Protein AF-A0A379Y8P7-F1 (afdb_monomer_lite)

Sequence (251 aa):
MIFTTAAVVIVSEPDRELAITLDALDITAPYTPGALRGGSHVHVFSPDGSRLSFTYNDHVMHERDPARDLRNVGVAVPLHGVNPPKQHPREYDGSHYCVLVSETVPQPRPGSDQINRAYEEGWIGREGYRKADGSRQRWALAFIGDTLSAAGEKLSEVFIVDLPENDVDYARAGALPLQGTESELPAPPLGVRQRRVTFTGDRRFPGVAGAPRHWLRSSPDGSQIAFLMKDDGGGGAAGGRCRLMVASRAR

Secondary structure (DSSP, 8-state):
-----PPPEEE-SS-TT-EEE-SEE--SSSPPTTEESEEEEEEEE-TTSS-EEEEEEEHHHHHH-GGG---EEEEEESS--B-----STT-B-BSSEEEE-----SSPPTTSS--SEEEEEEE-TTT-EE-TTS-EE-EEEEEEEEEE-TTS-EEEEEEEEEE-SSGGGGG---SS-TT--SSSPPPPPTT--EEE----TTSSS-SB--SS----EE-TTSSEEEEEEE-TT---TTTPPEEEEEEE---

Structure (mmCIF, N/CA/C/O backbone):
data_AF-A0A379Y8P7-F1
#
_entry.id   AF-A0A379Y8P7-F1
#
loop_
_atom_site.group_PDB
_atom_site.id
_atom_site.type_symbol
_atom_site.label_atom_id
_atom_site.label_alt_id
_atom_site.label_comp_id
_atom_site.label_asym_id
_atom_site.label_entity_id
_atom_site.label_seq_id
_atom_site.pdbx_PDB_ins_code
_atom_site.Cartn_x
_atom_site.Cartn_y
_atom_site.Cartn_z
_atom_site.occupancy
_atom_site.B_iso_or_equiv
_atom_site.auth_seq_id
_atom_site.auth_comp_id
_atom_site.auth_asym_id
_atom_site.auth_atom_id
_atom_site.pdbx_PDB_model_num
ATOM 1 N N . MET A 1 1 ? 8.415 19.549 2.594 1.00 36.19 1 MET A N 1
ATOM 2 C CA . MET A 1 1 ? 9.263 18.339 2.538 1.00 36.19 1 MET A CA 1
ATOM 3 C C . MET A 1 1 ? 10.011 18.400 1.228 1.00 36.19 1 MET A C 1
ATOM 5 O O . MET A 1 1 ? 9.410 18.773 0.234 1.00 36.19 1 MET A O 1
ATOM 9 N N . ILE A 1 2 ? 11.313 18.148 1.249 1.00 29.61 2 ILE A N 1
ATOM 10 C CA . ILE A 1 2 ? 12.146 18.145 0.047 1.00 29.61 2 ILE A CA 1
ATOM 11 C C . ILE A 1 2 ? 11.727 16.918 -0.775 1.00 29.61 2 ILE A C 1
ATOM 13 O O . ILE A 1 2 ? 11.925 15.792 -0.327 1.00 29.61 2 ILE A O 1
ATOM 17 N N . PHE A 1 3 ? 11.098 17.134 -1.932 1.00 39.16 3 PHE A N 1
ATOM 18 C CA . PHE A 1 3 ? 10.764 16.090 -2.906 1.00 39.16 3 PHE A CA 1
ATOM 19 C C . PHE A 1 3 ? 12.032 15.665 -3.661 1.00 39.16 3 PHE A C 1
ATOM 21 O O . PHE A 1 3 ? 12.151 15.841 -4.869 1.00 39.16 3 PHE A O 1
ATOM 28 N N . THR A 1 4 ? 13.036 15.148 -2.955 1.00 41.53 4 THR A N 1
ATOM 29 C CA . THR A 1 4 ? 14.141 14.451 -3.616 1.00 41.53 4 THR A CA 1
ATOM 30 C C . THR A 1 4 ? 13.655 13.062 -3.978 1.00 41.53 4 THR A C 1
ATOM 32 O O . THR A 1 4 ? 13.301 12.271 -3.105 1.00 41.53 4 THR A O 1
ATOM 35 N N . THR A 1 5 ? 13.628 12.771 -5.274 1.00 53.69 5 THR A N 1
ATOM 36 C CA . THR A 1 5 ? 13.490 11.409 -5.790 1.00 53.69 5 THR A CA 1
ATOM 37 C C . THR A 1 5 ? 14.771 10.672 -5.427 1.00 53.69 5 THR A C 1
ATOM 39 O O . THR A 1 5 ? 15.758 10.748 -6.148 1.00 53.69 5 THR A O 1
ATOM 42 N N . ALA A 1 6 ? 14.805 10.084 -4.237 1.00 62.22 6 ALA A N 1
ATOM 43 C CA . ALA A 1 6 ? 15.907 9.239 -3.815 1.00 62.22 6 ALA A CA 1
ATOM 44 C C . ALA A 1 6 ? 15.595 7.819 -4.284 1.00 62.22 6 ALA A C 1
ATOM 46 O O . ALA A 1 6 ? 14.535 7.293 -3.952 1.00 62.22 6 ALA A O 1
ATOM 47 N N . ALA A 1 7 ? 16.498 7.240 -5.072 1.00 77.00 7 ALA A N 1
ATOM 48 C CA . ALA A 1 7 ? 16.469 5.816 -5.362 1.00 77.00 7 ALA A CA 1
ATOM 49 C C . ALA A 1 7 ? 16.707 5.038 -4.067 1.00 77.00 7 ALA A C 1
ATOM 51 O O . ALA A 1 7 ? 17.543 5.428 -3.243 1.00 77.00 7 ALA A O 1
ATOM 52 N N . VAL A 1 8 ? 15.974 3.946 -3.882 1.00 83.38 8 VAL A N 1
ATOM 53 C CA . VAL A 1 8 ? 16.182 3.059 -2.740 1.00 83.38 8 VAL A CA 1
ATOM 54 C C . VAL A 1 8 ? 17.204 2.018 -3.135 1.00 83.38 8 VAL A C 1
ATOM 56 O O . VAL A 1 8 ? 17.142 1.478 -4.233 1.00 83.38 8 VAL A O 1
ATOM 59 N N . VAL A 1 9 ? 18.142 1.717 -2.243 1.00 87.12 9 VAL A N 1
ATOM 60 C CA . VAL A 1 9 ? 19.147 0.677 -2.469 1.00 87.12 9 VAL A CA 1
ATOM 61 C C . VAL A 1 9 ? 19.065 -0.384 -1.380 1.00 87.12 9 VAL A C 1
ATOM 63 O O . VAL A 1 9 ? 18.887 -0.060 -0.205 1.00 87.12 9 VAL A O 1
ATOM 66 N N . ILE A 1 10 ? 19.202 -1.651 -1.766 1.00 86.44 10 ILE A N 1
ATOM 67 C CA . ILE A 1 10 ? 19.461 -2.754 -0.840 1.00 86.44 10 ILE A CA 1
ATOM 68 C C . ILE A 1 10 ? 20.961 -3.033 -0.840 1.00 86.44 10 ILE A C 1
ATOM 70 O O . ILE A 1 10 ? 21.610 -3.026 -1.885 1.00 86.44 10 ILE A O 1
ATOM 74 N N . VAL A 1 11 ? 21.486 -3.318 0.348 1.00 86.12 11 VAL A N 1
ATOM 75 C CA . VAL A 1 11 ? 22.832 -3.847 0.555 1.00 86.12 11 VAL A CA 1
ATOM 76 C C . VAL A 1 11 ? 22.696 -5.165 1.312 1.00 86.12 11 VAL A C 1
ATOM 78 O O . VAL A 1 11 ? 21.969 -5.234 2.305 1.00 86.12 11 VAL A O 1
ATOM 81 N N . SER A 1 12 ? 23.380 -6.205 0.845 1.00 82.56 12 SER A N 1
ATOM 82 C CA . SER A 1 12 ? 23.396 -7.524 1.484 1.00 82.56 12 SER A CA 1
ATOM 83 C C . SER A 1 12 ? 24.721 -7.753 2.205 1.00 82.56 12 SER A C 1
ATOM 85 O O . SER A 1 12 ? 25.764 -7.276 1.769 1.00 82.56 12 SER A O 1
ATOM 87 N N . GLU A 1 13 ? 24.699 -8.493 3.313 1.00 80.31 13 GLU A N 1
ATOM 88 C CA . GLU A 1 13 ? 25.931 -8.982 3.939 1.00 80.31 13 GLU A CA 1
ATOM 89 C C . GLU A 1 13 ? 26.297 -10.368 3.387 1.00 80.31 13 GLU A C 1
ATOM 91 O O . GLU A 1 13 ? 25.397 -11.191 3.203 1.00 80.31 13 GLU A O 1
ATOM 96 N N . PRO A 1 14 ? 27.593 -10.654 3.151 1.00 82.12 14 PRO A N 1
ATOM 97 C CA . PRO A 1 14 ? 28.764 -9.821 3.461 1.00 82.12 14 PRO A CA 1
ATOM 98 C C . PRO A 1 14 ? 29.108 -8.761 2.395 1.00 82.12 14 PRO A C 1
ATOM 100 O O . PRO A 1 14 ? 29.983 -7.933 2.646 1.00 82.12 14 PRO A O 1
ATOM 103 N N . ASP A 1 15 ? 28.422 -8.755 1.250 1.00 81.31 15 ASP A N 1
ATOM 104 C CA . ASP A 1 15 ? 28.729 -7.938 0.062 1.00 81.31 15 ASP A CA 1
ATOM 105 C C . ASP A 1 15 ? 28.319 -6.459 0.202 1.00 81.31 15 ASP A C 1
ATOM 107 O O . ASP A 1 15 ? 27.587 -5.895 -0.613 1.00 81.31 15 ASP A O 1
ATOM 111 N N . ARG A 1 16 ? 28.831 -5.792 1.243 1.00 78.94 16 ARG A N 1
ATOM 112 C CA . ARG A 1 16 ? 28.489 -4.401 1.589 1.00 78.94 16 ARG A CA 1
ATOM 113 C C . ARG A 1 16 ? 28.874 -3.372 0.520 1.00 78.94 16 ARG A C 1
ATOM 115 O O . ARG A 1 16 ? 28.393 -2.243 0.563 1.00 78.94 16 ARG A O 1
ATOM 122 N N . GLU A 1 17 ? 29.747 -3.750 -0.410 1.00 79.88 17 GLU A N 1
ATOM 123 C CA . GLU A 1 17 ? 30.199 -2.907 -1.522 1.00 79.88 17 GLU A CA 1
ATOM 124 C C . GLU A 1 17 ? 29.219 -2.913 -2.707 1.00 79.88 17 GLU A C 1
ATOM 126 O O . GLU A 1 17 ? 29.298 -2.043 -3.573 1.00 79.88 17 GLU A O 1
ATOM 131 N N . LEU A 1 18 ? 28.268 -3.855 -2.736 1.00 83.75 18 LEU A N 1
ATOM 132 C CA . LEU A 1 18 ? 27.309 -4.011 -3.822 1.00 83.75 18 LEU A CA 1
ATOM 133 C C . LEU A 1 18 ? 25.937 -3.450 -3.415 1.00 83.75 18 LEU A C 1
ATOM 135 O O . LEU A 1 18 ? 25.052 -4.167 -2.949 1.00 83.75 18 LEU A O 1
ATOM 139 N N . ALA A 1 19 ? 25.761 -2.140 -3.588 1.00 87.94 19 ALA A N 1
ATOM 140 C CA . ALA A 1 19 ? 24.453 -1.503 -3.462 1.00 87.94 19 ALA A CA 1
ATOM 141 C C . ALA A 1 19 ? 23.634 -1.728 -4.741 1.00 87.94 19 ALA A C 1
ATOM 143 O O . ALA A 1 19 ? 24.053 -1.334 -5.830 1.00 87.94 19 ALA A O 1
ATOM 144 N N . ILE A 1 20 ? 22.457 -2.341 -4.606 1.00 90.75 20 ILE A N 1
ATOM 145 C CA . ILE A 1 20 ? 21.545 -2.613 -5.722 1.00 90.75 20 ILE A CA 1
ATOM 146 C C . ILE A 1 20 ? 20.331 -1.700 -5.597 1.00 90.75 20 ILE A C 1
ATOM 148 O O . ILE A 1 20 ? 19.656 -1.714 -4.568 1.00 90.75 20 ILE A O 1
ATOM 152 N N . THR A 1 21 ? 20.009 -0.951 -6.650 1.00 94.12 21 THR A N 1
ATOM 153 C CA . THR A 1 21 ? 18.765 -0.175 -6.707 1.00 94.12 21 THR A CA 1
ATOM 154 C C . THR A 1 21 ? 17.549 -1.101 -6.621 1.00 94.12 21 THR A C 1
ATOM 156 O O . THR A 1 21 ? 17.424 -2.073 -7.370 1.00 94.12 21 THR A O 1
ATOM 159 N N . LEU A 1 22 ? 16.659 -0.827 -5.672 1.00 94.88 22 LEU A N 1
ATOM 160 C CA . LEU A 1 22 ? 15.466 -1.612 -5.383 1.00 94.88 22 LEU A CA 1
ATOM 161 C C . LEU A 1 22 ? 14.373 -1.346 -6.418 1.00 94.88 22 LEU A C 1
ATOM 163 O O . LEU A 1 22 ? 13.998 -2.247 -7.164 1.00 94.88 22 LEU A O 1
ATOM 167 N N . ASP A 1 23 ? 13.835 -0.131 -6.406 1.00 96.62 23 ASP A N 1
ATOM 168 C CA . ASP A 1 23 ? 12.697 0.294 -7.204 1.00 96.62 23 ASP A CA 1
ATOM 169 C C . ASP A 1 23 ? 13.158 0.865 -8.545 1.00 96.62 23 ASP A C 1
ATOM 171 O O . ASP A 1 23 ? 14.229 1.448 -8.652 1.00 96.62 23 ASP A O 1
ATOM 175 N N . ALA A 1 24 ? 12.364 0.672 -9.595 1.00 97.81 24 ALA A N 1
ATOM 176 C CA . ALA A 1 24 ? 12.564 1.385 -10.852 1.00 97.81 24 ALA A CA 1
ATOM 177 C C . ALA A 1 24 ? 11.755 2.684 -10.824 1.00 97.81 24 ALA A C 1
ATOM 179 O O . ALA A 1 24 ? 10.660 2.705 -10.255 1.00 97.81 24 ALA A O 1
ATOM 180 N N . LEU A 1 25 ? 12.255 3.736 -11.475 1.00 97.88 25 LEU A N 1
ATOM 181 C CA . LEU A 1 25 ? 11.509 4.978 -11.671 1.00 97.88 25 LEU A CA 1
ATOM 182 C C . LEU A 1 25 ? 11.214 5.209 -13.153 1.00 97.88 25 LEU A C 1
ATOM 184 O O . LEU A 1 25 ? 12.142 5.252 -13.962 1.00 97.88 25 LEU A O 1
ATOM 188 N N . ASP A 1 26 ? 9.940 5.428 -13.465 1.00 97.94 26 ASP A N 1
ATOM 189 C CA . ASP A 1 26 ? 9.424 5.788 -14.783 1.00 97.94 26 ASP A CA 1
ATOM 190 C C . ASP A 1 26 ? 8.389 6.916 -14.648 1.00 97.94 26 ASP A C 1
ATOM 192 O O . ASP A 1 26 ? 7.301 6.711 -14.108 1.00 97.94 26 ASP A O 1
ATOM 196 N N . ILE A 1 27 ? 8.740 8.134 -15.068 1.00 97.19 27 ILE A N 1
ATOM 197 C CA . ILE A 1 27 ? 7.875 9.322 -14.936 1.00 97.19 27 ILE A CA 1
ATOM 198 C C . ILE A 1 27 ? 7.403 9.854 -16.291 1.00 97.19 27 ILE A C 1
ATOM 200 O O . ILE A 1 27 ? 6.648 10.829 -16.329 1.00 97.19 27 ILE A O 1
ATOM 204 N N . THR A 1 28 ? 7.785 9.196 -17.385 1.00 97.19 28 THR A N 1
ATOM 205 C CA . THR A 1 28 ? 7.442 9.585 -18.752 1.00 97.19 28 THR A CA 1
ATOM 206 C C . THR A 1 28 ? 6.502 8.554 -19.363 1.00 97.19 28 THR A C 1
ATOM 208 O O . THR A 1 28 ? 6.809 7.371 -19.427 1.00 97.19 28 THR A O 1
ATOM 211 N N . ALA A 1 29 ? 5.335 8.989 -19.841 1.00 96.00 29 ALA A N 1
ATOM 212 C CA . ALA A 1 29 ? 4.401 8.073 -20.488 1.00 96.00 29 ALA A CA 1
ATOM 213 C C . ALA A 1 29 ? 4.985 7.522 -21.817 1.00 96.00 29 ALA A C 1
ATOM 215 O O . ALA A 1 29 ? 5.696 8.251 -22.513 1.00 96.00 29 ALA A O 1
ATOM 216 N N . PRO A 1 30 ? 4.652 6.281 -22.228 1.00 96.31 30 PRO A N 1
ATOM 217 C CA . PRO A 1 30 ? 3.847 5.300 -21.500 1.00 96.31 30 PRO A CA 1
ATOM 218 C C . PRO A 1 30 ? 4.621 4.675 -20.330 1.00 96.31 30 PRO A C 1
ATOM 220 O O . PRO A 1 30 ? 5.743 4.216 -20.507 1.00 96.31 30 PRO A O 1
ATOM 223 N N . TYR A 1 31 ? 3.982 4.612 -19.159 1.00 97.94 31 TYR A N 1
ATOM 224 C CA . TYR A 1 31 ? 4.612 4.092 -17.943 1.00 97.94 31 TYR A CA 1
ATOM 225 C C . TYR A 1 31 ? 4.786 2.566 -17.977 1.00 97.94 31 TYR A C 1
ATOM 227 O O . TYR A 1 31 ? 3.988 1.835 -18.579 1.00 97.94 31 TYR A O 1
ATOM 235 N N . THR A 1 32 ? 5.790 2.083 -17.251 1.00 98.38 32 THR A N 1
ATOM 236 C CA . THR A 1 32 ? 6.177 0.671 -17.177 1.00 98.38 32 THR A CA 1
ATOM 237 C C . THR A 1 32 ? 5.564 -0.032 -15.955 1.00 98.38 32 THR A C 1
ATOM 239 O O . THR A 1 32 ? 5.784 0.405 -14.823 1.00 98.38 32 THR A O 1
ATOM 242 N N . PRO A 1 33 ? 4.828 -1.150 -16.124 1.00 98.25 33 PRO A N 1
ATOM 243 C CA . PRO A 1 33 ? 4.389 -1.988 -15.006 1.00 98.25 33 PRO A CA 1
ATOM 244 C C . PRO A 1 33 ? 5.555 -2.417 -14.108 1.00 98.25 33 PRO A C 1
ATOM 246 O O . PRO A 1 33 ? 6.583 -2.888 -14.594 1.00 98.25 33 PRO A O 1
ATOM 249 N N . GLY A 1 34 ? 5.390 -2.254 -12.794 1.00 98.06 34 GLY A N 1
ATOM 250 C CA . GLY A 1 34 ? 6.421 -2.573 -11.803 1.00 98.06 34 GLY A CA 1
ATOM 251 C C . GLY A 1 34 ? 7.404 -1.439 -11.509 1.00 98.06 34 GLY A C 1
ATOM 252 O O . GLY A 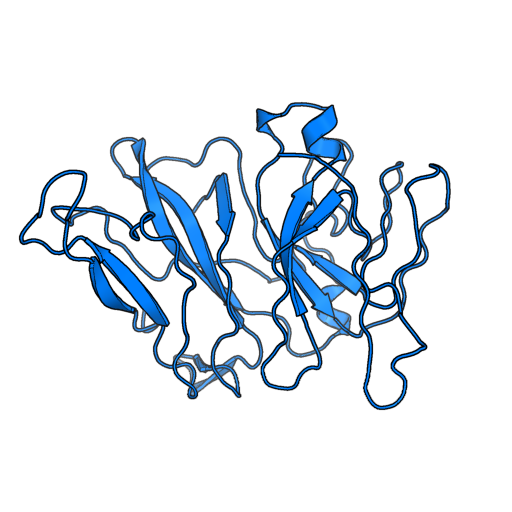1 34 ? 8.165 -1.551 -10.549 1.00 98.06 34 GLY A O 1
ATOM 253 N N . ALA A 1 35 ? 7.393 -0.358 -12.297 1.00 98.31 35 ALA A N 1
ATOM 254 C CA . ALA A 1 35 ? 8.123 0.863 -11.987 1.00 98.31 35 ALA A CA 1
ATOM 255 C C . ALA A 1 35 ? 7.238 1.813 -11.172 1.00 98.31 35 ALA A C 1
ATOM 257 O O . ALA A 1 35 ? 6.029 1.922 -11.389 1.00 98.31 35 ALA A O 1
ATOM 258 N N . LEU A 1 36 ? 7.853 2.523 -10.233 1.00 97.88 36 LEU A N 1
ATOM 259 C CA . LEU A 1 36 ? 7.223 3.640 -9.551 1.00 97.88 36 LEU A CA 1
ATOM 260 C C . LEU A 1 36 ? 7.357 4.902 -10.400 1.00 97.88 36 LEU A C 1
ATOM 262 O O . LEU A 1 36 ? 8.290 5.072 -11.172 1.00 97.88 36 LEU A O 1
ATOM 266 N N . ARG A 1 37 ? 6.446 5.843 -10.192 1.00 97.06 37 ARG A N 1
ATOM 267 C CA . ARG A 1 37 ? 6.456 7.160 -10.851 1.00 97.06 37 ARG A CA 1
ATOM 268 C C . ARG A 1 37 ? 6.601 8.301 -9.849 1.00 97.06 37 ARG A C 1
ATOM 270 O O . ARG A 1 37 ? 6.056 9.386 -10.008 1.00 97.06 37 ARG A O 1
ATOM 277 N N . GLY A 1 38 ? 7.260 8.009 -8.731 1.00 95.12 38 GLY A N 1
ATOM 278 C CA . GLY A 1 38 ? 7.382 8.881 -7.569 1.00 95.12 38 GLY A CA 1
ATOM 279 C C . GLY A 1 38 ? 8.308 8.281 -6.512 1.00 95.12 38 GLY A C 1
ATOM 280 O O . GLY A 1 38 ? 9.037 7.337 -6.797 1.00 95.12 38 GLY A O 1
ATOM 281 N N . GLY A 1 39 ? 8.301 8.841 -5.305 1.00 93.19 39 GLY A N 1
ATOM 282 C CA . GLY A 1 39 ? 9.209 8.429 -4.232 1.00 93.19 39 GLY A CA 1
ATOM 283 C C . GLY A 1 39 ? 8.600 7.379 -3.307 1.00 93.19 39 GLY A C 1
ATOM 284 O O . GLY A 1 39 ? 7.434 7.490 -2.924 1.00 93.19 39 GLY A O 1
ATOM 285 N N . SER A 1 40 ? 9.411 6.399 -2.904 1.00 94.81 40 SER A N 1
ATOM 286 C CA . SER A 1 40 ? 9.093 5.458 -1.830 1.00 94.81 40 SER A CA 1
ATOM 287 C C . SER A 1 40 ? 9.797 5.856 -0.518 1.00 94.81 40 SER A C 1
ATOM 289 O O . SER A 1 40 ? 10.873 6.461 -0.514 1.00 94.81 40 SER A O 1
ATOM 291 N N . HIS A 1 41 ? 9.174 5.574 0.628 1.00 92.31 41 HIS A N 1
ATOM 292 C CA . HIS A 1 41 ? 9.655 5.981 1.951 1.00 92.31 41 HIS A CA 1
ATOM 293 C C . HIS A 1 41 ? 9.321 4.947 3.028 1.00 92.31 41 HIS A C 1
ATOM 295 O O . HIS A 1 41 ? 8.283 4.294 2.957 1.00 92.31 41 HIS A O 1
ATOM 301 N N . VAL A 1 42 ? 10.114 4.935 4.106 1.00 90.06 42 VAL A N 1
ATOM 302 C CA . VAL A 1 42 ? 9.866 4.126 5.315 1.00 90.06 42 VAL A CA 1
ATOM 303 C C . VAL A 1 42 ? 9.756 2.638 4.970 1.00 90.06 42 VAL A C 1
ATOM 305 O O . VAL A 1 42 ? 8.713 2.021 5.129 1.00 90.06 42 VAL A O 1
ATOM 308 N N . HIS A 1 43 ? 10.846 2.067 4.468 1.00 94.25 43 HIS A N 1
ATOM 309 C CA . HIS A 1 43 ? 10.872 0.679 4.024 1.00 94.25 43 HIS A CA 1
ATOM 310 C C . HIS A 1 43 ? 10.922 -0.299 5.196 1.00 94.25 43 HIS A C 1
ATOM 312 O O . HIS A 1 43 ? 11.698 -0.113 6.137 1.00 94.25 43 HIS A O 1
ATOM 318 N N . VAL A 1 44 ? 10.121 -1.364 5.130 1.00 95.31 44 VAL A N 1
ATOM 319 C CA . VAL A 1 44 ? 10.074 -2.406 6.165 1.00 95.31 44 VAL A CA 1
ATOM 320 C C . VAL A 1 44 ? 10.156 -3.785 5.524 1.00 95.31 44 VAL A C 1
ATOM 322 O O . VAL A 1 44 ? 9.297 -4.160 4.722 1.00 95.31 44 VAL A O 1
ATOM 325 N N . PHE A 1 45 ? 11.174 -4.559 5.903 1.00 96.62 45 PHE A N 1
ATOM 326 C CA . PHE A 1 45 ? 11.321 -5.944 5.457 1.00 96.62 45 PHE A CA 1
ATOM 327 C C . PHE A 1 45 ? 10.174 -6.815 5.961 1.00 96.62 45 PHE A C 1
ATOM 329 O O . PHE A 1 45 ? 9.723 -6.683 7.105 1.00 96.62 45 PHE A O 1
ATOM 336 N N . SER A 1 46 ? 9.733 -7.734 5.106 1.00 97.19 46 SER A N 1
ATOM 337 C CA . SER A 1 46 ? 8.900 -8.853 5.521 1.00 97.19 46 SER A CA 1
ATOM 338 C C . SER A 1 46 ? 9.629 -9.697 6.574 1.00 97.19 46 SER A C 1
ATOM 340 O O . SER A 1 46 ? 10.858 -9.667 6.658 1.00 97.19 46 SER A O 1
ATOM 342 N N . PRO A 1 47 ? 8.902 -10.478 7.392 1.00 95.19 47 PRO A N 1
ATOM 343 C CA . PRO A 1 47 ? 9.514 -11.299 8.439 1.00 95.19 47 PRO A CA 1
ATOM 344 C C . PRO A 1 47 ? 10.580 -12.288 7.948 1.00 95.19 47 PRO A C 1
ATOM 346 O O . PRO A 1 47 ? 11.451 -12.664 8.725 1.00 95.19 47 PRO A O 1
ATOM 349 N N . ASP A 1 48 ? 10.497 -12.719 6.689 1.00 95.31 48 ASP A N 1
ATOM 350 C CA . ASP A 1 48 ? 11.460 -13.607 6.028 1.00 95.31 48 ASP A CA 1
ATOM 351 C C . ASP A 1 48 ? 12.509 -12.851 5.189 1.00 95.31 48 ASP A C 1
ATOM 353 O O . ASP A 1 48 ? 13.358 -13.482 4.568 1.00 95.31 48 ASP A O 1
ATOM 357 N N . GLY A 1 49 ? 12.445 -11.517 5.141 1.00 95.25 49 GLY A N 1
ATOM 358 C CA . GLY A 1 49 ? 13.364 -10.664 4.388 1.00 95.25 49 GLY A CA 1
ATOM 359 C C . GLY A 1 49 ? 13.190 -10.678 2.866 1.00 95.25 49 GLY A C 1
ATOM 360 O O . GLY A 1 49 ? 13.955 -10.004 2.184 1.00 95.25 49 GLY A O 1
ATOM 361 N N . SER A 1 50 ? 12.211 -11.406 2.319 1.00 94.50 50 SER A N 1
ATOM 362 C CA . SER A 1 50 ? 12.046 -11.561 0.865 1.00 94.50 50 SER A CA 1
ATOM 363 C C . SER A 1 50 ? 11.339 -10.386 0.180 1.00 94.50 50 SER A C 1
ATOM 365 O O . SER A 1 50 ? 11.441 -10.233 -1.034 1.00 94.50 50 SER A O 1
ATOM 367 N N . ARG A 1 51 ? 10.607 -9.557 0.932 1.00 97.25 51 ARG A N 1
ATOM 368 C CA . ARG A 1 51 ? 9.805 -8.436 0.417 1.00 97.25 51 ARG A CA 1
ATOM 369 C C . ARG A 1 51 ? 10.040 -7.181 1.244 1.00 97.25 51 ARG A C 1
ATOM 371 O O . ARG A 1 51 ? 10.434 -7.248 2.408 1.00 97.25 51 ARG A O 1
ATOM 378 N N . LEU A 1 52 ? 9.696 -6.032 0.674 1.00 97.62 52 LEU A N 1
ATOM 379 C CA . LEU A 1 52 ? 9.637 -4.758 1.392 1.00 97.62 52 LEU A CA 1
ATOM 380 C C . LEU A 1 52 ? 8.247 -4.149 1.257 1.00 97.62 52 LEU A C 1
ATOM 382 O O . LEU A 1 52 ? 7.667 -4.190 0.176 1.00 97.62 52 LEU A O 1
ATOM 386 N N . SER A 1 53 ? 7.731 -3.564 2.334 1.00 98.19 53 SER A N 1
ATOM 387 C CA . SER A 1 53 ? 6.661 -2.568 2.253 1.00 98.19 53 SER A CA 1
ATOM 388 C C . SER A 1 53 ? 7.261 -1.170 2.249 1.00 98.19 53 SER A C 1
ATOM 390 O O . SER A 1 53 ? 8.379 -0.979 2.734 1.00 98.19 53 SER A O 1
ATOM 392 N N . PHE A 1 54 ? 6.522 -0.207 1.712 1.00 98.19 54 PHE A N 1
ATOM 393 C CA . PHE A 1 54 ? 6.871 1.205 1.785 1.00 98.19 54 PHE A CA 1
ATOM 394 C C . PHE A 1 54 ? 5.627 2.087 1.693 1.00 98.19 54 PHE A C 1
ATOM 396 O O . PHE A 1 54 ? 4.608 1.713 1.107 1.00 98.19 54 PHE A O 1
ATOM 403 N N . THR A 1 55 ? 5.748 3.316 2.182 1.00 97.50 55 THR A N 1
ATOM 404 C CA . THR A 1 55 ? 4.846 4.410 1.804 1.00 97.50 55 THR A CA 1
ATOM 405 C C . THR A 1 55 ? 5.296 5.064 0.501 1.00 97.50 55 THR A C 1
ATOM 407 O O . THR A 1 55 ? 6.478 5.057 0.172 1.00 97.50 55 THR A O 1
ATOM 410 N N . TYR A 1 56 ? 4.357 5.639 -0.243 1.00 97.75 56 TYR A N 1
ATOM 411 C CA . TYR A 1 56 ? 4.573 6.142 -1.594 1.00 97.75 56 TYR A CA 1
ATOM 412 C C . TYR A 1 56 ? 3.865 7.477 -1.829 1.00 97.75 56 TYR A C 1
ATOM 414 O O . TYR A 1 56 ? 2.723 7.652 -1.401 1.00 97.75 56 TYR A O 1
ATOM 422 N N . ASN A 1 57 ? 4.529 8.385 -2.542 1.00 96.75 57 ASN A N 1
ATOM 423 C CA . ASN A 1 57 ? 3.961 9.624 -3.074 1.00 96.75 57 ASN A CA 1
ATOM 424 C C . ASN A 1 57 ? 4.291 9.741 -4.571 1.00 96.75 57 ASN A C 1
ATOM 426 O O . ASN A 1 57 ? 5.371 9.345 -5.015 1.00 96.75 57 ASN A O 1
ATOM 430 N N . ASP A 1 58 ? 3.358 10.284 -5.346 1.00 96.69 58 ASP A N 1
ATOM 431 C CA . ASP A 1 58 ? 3.333 10.158 -6.801 1.00 96.69 58 ASP A CA 1
ATOM 432 C C . ASP A 1 58 ? 3.744 11.463 -7.483 1.00 96.69 58 ASP A C 1
ATOM 434 O O . ASP A 1 58 ? 3.051 12.474 -7.368 1.00 96.69 58 ASP A O 1
ATOM 438 N N . HIS A 1 59 ? 4.864 11.459 -8.211 1.00 95.50 59 HIS A N 1
ATOM 439 C CA . HIS A 1 59 ? 5.377 12.684 -8.824 1.00 95.50 59 HIS A CA 1
ATOM 440 C C . HIS A 1 59 ? 4.471 13.174 -9.959 1.00 95.50 59 HIS A C 1
ATOM 442 O O . HIS A 1 59 ? 4.216 14.368 -10.056 1.00 95.50 59 HIS A O 1
ATOM 448 N N . VAL A 1 60 ? 3.938 12.270 -10.782 1.00 96.62 60 VAL A N 1
ATOM 449 C CA . VAL A 1 60 ? 3.068 12.638 -11.912 1.00 96.62 60 VAL A CA 1
ATOM 450 C C . VAL A 1 60 ? 1.763 13.276 -11.422 1.00 96.62 60 VAL A C 1
ATOM 452 O O . VAL A 1 60 ? 1.299 14.254 -12.007 1.00 96.62 60 VAL A O 1
ATOM 455 N N . MET A 1 61 ? 1.166 12.767 -10.338 1.00 97.00 61 MET A N 1
ATOM 456 C CA . MET A 1 61 ? -0.008 13.398 -9.726 1.00 97.00 61 MET A CA 1
ATOM 457 C C . MET A 1 61 ? 0.355 14.722 -9.068 1.00 97.00 61 MET A C 1
ATOM 459 O O . MET A 1 61 ? -0.398 15.678 -9.226 1.00 97.00 61 MET A O 1
ATOM 463 N N . HIS A 1 62 ? 1.495 14.789 -8.375 1.00 95.62 62 HIS A N 1
ATOM 464 C CA . HIS A 1 62 ? 1.972 16.015 -7.741 1.00 95.62 62 HIS A CA 1
ATOM 465 C C . HIS A 1 62 ? 2.128 17.168 -8.739 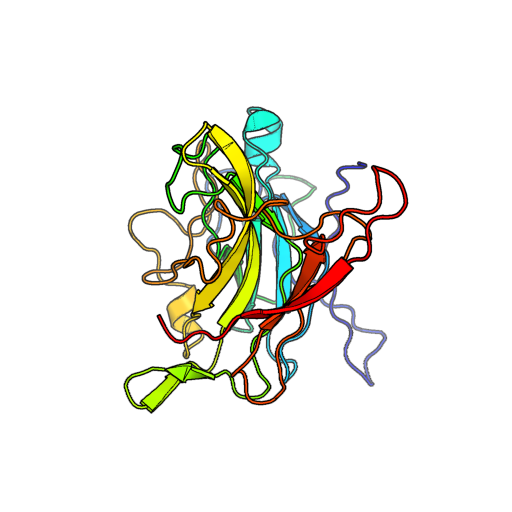1.00 95.62 62 HIS A C 1
ATOM 467 O O . HIS A 1 62 ? 1.618 18.258 -8.492 1.00 95.62 62 HIS A O 1
ATOM 473 N N . GLU A 1 63 ? 2.777 16.916 -9.881 1.00 95.62 63 GLU A N 1
ATOM 474 C CA . GLU A 1 63 ? 2.967 17.915 -10.944 1.00 95.62 63 GLU A CA 1
ATOM 475 C C . GLU A 1 63 ? 1.644 18.363 -11.573 1.00 95.62 63 GLU A C 1
ATOM 477 O O . GLU A 1 63 ? 1.522 19.494 -12.042 1.00 95.62 63 GLU A O 1
ATOM 482 N N . ARG A 1 64 ? 0.630 17.491 -11.583 1.00 93.75 64 ARG A N 1
ATOM 483 C CA . ARG A 1 64 ? -0.701 17.835 -12.096 1.00 93.75 64 ARG A CA 1
ATOM 484 C C . ARG A 1 64 ? -1.498 18.688 -11.124 1.00 93.75 64 ARG A C 1
ATOM 486 O O . ARG A 1 64 ? -2.123 19.659 -11.538 1.00 93.75 64 ARG A O 1
ATOM 493 N N . ASP A 1 65 ? -1.539 18.278 -9.865 1.00 94.06 65 ASP A N 1
ATOM 494 C CA . ASP A 1 65 ? -2.248 18.968 -8.796 1.00 94.06 65 ASP A CA 1
ATOM 495 C C . ASP A 1 65 ? -1.734 18.443 -7.445 1.00 94.06 65 ASP A C 1
ATOM 497 O O . ASP A 1 65 ? -1.928 17.261 -7.144 1.00 94.06 65 ASP A O 1
ATOM 501 N N . PRO A 1 66 ? -1.147 19.290 -6.580 1.00 90.12 66 PRO A N 1
ATOM 502 C CA . PRO A 1 66 ? -0.708 18.876 -5.249 1.00 90.12 66 PRO A CA 1
ATOM 503 C C . PRO A 1 66 ? -1.804 18.208 -4.401 1.00 90.12 66 PRO A C 1
ATOM 505 O O . PRO A 1 66 ? -1.489 17.404 -3.527 1.00 90.12 66 PRO A O 1
ATOM 508 N N . ALA A 1 67 ? -3.090 18.487 -4.654 1.00 91.38 67 ALA A N 1
ATOM 509 C CA . ALA A 1 67 ? -4.204 17.819 -3.977 1.00 91.38 67 ALA A CA 1
ATOM 510 C C . ALA A 1 67 ? -4.410 16.353 -4.417 1.00 91.38 67 ALA A C 1
ATOM 512 O O . ALA A 1 67 ? -5.123 15.604 -3.747 1.00 91.38 67 ALA A O 1
ATOM 513 N N . ARG A 1 68 ? -3.796 15.933 -5.530 1.00 92.56 68 ARG A N 1
ATOM 514 C CA . ARG A 1 68 ? -3.807 14.555 -6.048 1.00 92.56 68 ARG A CA 1
ATOM 515 C C . ARG A 1 68 ? -2.590 13.736 -5.625 1.00 92.56 68 ARG A C 1
ATOM 517 O O . ARG A 1 68 ? -2.581 12.528 -5.855 1.00 92.56 68 ARG A O 1
ATOM 524 N N . ASP A 1 69 ? -1.596 14.352 -4.986 1.00 91.75 69 ASP A N 1
ATOM 525 C CA . ASP A 1 69 ? -0.439 13.666 -4.397 1.00 91.75 69 ASP A CA 1
ATOM 526 C C . ASP A 1 69 ? -0.833 12.937 -3.098 1.00 91.75 69 ASP A C 1
ATOM 528 O O . ASP A 1 69 ? -0.472 13.308 -1.975 1.00 91.75 69 ASP A O 1
ATOM 532 N N . LEU A 1 70 ? -1.662 11.903 -3.252 1.00 96.69 70 LEU A N 1
ATOM 533 C CA . LEU A 1 70 ? -2.165 11.100 -2.149 1.00 96.69 70 LEU A CA 1
ATOM 534 C C . LEU A 1 70 ? -1.134 10.047 -1.762 1.00 96.69 70 LEU A C 1
ATOM 536 O O . LEU A 1 70 ? -0.622 9.297 -2.597 1.00 96.69 70 LEU A O 1
ATOM 540 N N . ARG A 1 71 ? -0.867 9.950 -0.459 1.00 97.81 71 ARG A N 1
ATOM 541 C CA . ARG A 1 71 ? 0.056 8.939 0.048 1.00 97.81 71 ARG A CA 1
ATOM 542 C C . ARG A 1 71 ? -0.589 7.563 0.037 1.00 97.81 71 ARG A C 1
ATOM 544 O O . ARG A 1 71 ? -1.659 7.387 0.620 1.00 97.81 71 ARG A O 1
ATOM 551 N N . ASN A 1 72 ? 0.118 6.599 -0.532 1.00 98.56 72 ASN A N 1
ATOM 552 C CA . ASN A 1 72 ? -0.285 5.200 -0.601 1.00 98.56 72 ASN A CA 1
ATOM 553 C C . ASN A 1 72 ? 0.743 4.288 0.074 1.00 98.56 72 ASN A C 1
ATOM 555 O O . ASN A 1 72 ? 1.822 4.729 0.470 1.00 98.56 72 ASN A O 1
ATOM 559 N N . VAL A 1 73 ? 0.394 3.012 0.197 1.00 98.69 73 VAL A N 1
ATOM 560 C CA . VAL A 1 73 ? 1.285 1.926 0.605 1.00 98.69 73 VAL A CA 1
ATOM 561 C C . VAL A 1 73 ? 1.531 1.029 -0.603 1.00 98.69 73 VAL A C 1
ATOM 563 O O . VAL A 1 73 ? 0.604 0.714 -1.352 1.00 98.69 73 VAL A O 1
ATOM 566 N N . GLY A 1 74 ? 2.778 0.612 -0.786 1.00 98.62 74 GLY A N 1
ATOM 567 C CA . GLY A 1 74 ? 3.193 -0.329 -1.816 1.00 98.62 74 GLY A CA 1
ATOM 568 C C . GLY A 1 74 ? 4.107 -1.415 -1.272 1.00 98.62 74 GLY A C 1
ATOM 569 O O . GLY A 1 74 ? 4.478 -1.417 -0.094 1.00 98.62 74 GLY A O 1
ATOM 570 N N . VAL A 1 75 ? 4.440 -2.358 -2.147 1.00 98.69 75 VAL A N 1
ATOM 571 C CA . VAL A 1 75 ? 5.394 -3.431 -1.872 1.00 98.69 75 VAL A CA 1
ATOM 572 C C . VAL A 1 75 ? 6.364 -3.618 -3.028 1.00 98.69 75 VAL A C 1
ATOM 574 O O . VAL A 1 75 ? 5.991 -3.446 -4.188 1.00 98.69 75 VAL A O 1
ATOM 577 N N . ALA A 1 76 ? 7.592 -4.003 -2.695 1.00 98.44 76 ALA A N 1
ATOM 578 C CA . ALA A 1 76 ? 8.591 -4.495 -3.634 1.00 98.44 76 ALA A CA 1
ATOM 579 C C . ALA A 1 76 ? 8.691 -6.016 -3.486 1.00 98.44 76 ALA A C 1
ATOM 581 O O . ALA A 1 76 ? 8.839 -6.523 -2.366 1.00 98.44 76 ALA A O 1
ATOM 582 N N . VAL A 1 77 ? 8.591 -6.737 -4.604 1.00 98.00 77 VAL A N 1
ATOM 583 C CA . VAL A 1 77 ? 8.622 -8.205 -4.637 1.00 98.00 77 VAL A CA 1
ATOM 584 C C . VAL A 1 77 ? 9.734 -8.718 -5.557 1.00 98.00 77 VAL A C 1
ATOM 586 O O . VAL A 1 77 ? 10.022 -8.075 -6.574 1.00 98.00 77 VAL A O 1
ATOM 589 N N . PRO A 1 78 ? 10.356 -9.869 -5.241 1.00 95.50 78 PRO A N 1
ATOM 590 C CA . PRO A 1 78 ? 11.482 -10.415 -5.996 1.00 95.50 78 PRO A CA 1
ATOM 591 C C . PRO A 1 78 ? 11.008 -11.167 -7.254 1.00 95.50 78 PRO A C 1
ATOM 593 O O . PRO A 1 78 ? 11.415 -12.294 -7.511 1.00 95.50 78 PRO A O 1
ATOM 596 N N . LEU A 1 79 ? 10.114 -10.552 -8.035 1.00 96.88 79 LEU A N 1
ATOM 597 C CA . LEU A 1 79 ? 9.536 -11.159 -9.235 1.00 96.88 79 LEU A CA 1
ATOM 598 C C . LEU A 1 79 ? 10.531 -11.141 -10.407 1.00 96.88 79 LEU A C 1
ATOM 600 O O . LEU A 1 79 ? 10.866 -12.186 -10.958 1.00 96.88 79 LEU A O 1
ATOM 604 N N . HIS A 1 80 ? 10.990 -9.951 -10.794 1.00 96.56 80 HIS A N 1
ATOM 605 C CA . HIS A 1 80 ? 12.072 -9.713 -11.751 1.00 96.56 80 HIS A CA 1
ATOM 606 C C . HIS A 1 80 ? 12.500 -8.239 -11.682 1.00 96.56 80 HIS A C 1
ATOM 608 O O . HIS A 1 80 ? 11.755 -7.394 -11.178 1.00 96.56 80 HIS A O 1
ATOM 614 N N . GLY A 1 81 ? 13.667 -7.920 -12.248 1.00 97.00 81 GLY A N 1
ATOM 615 C CA . GLY A 1 81 ? 14.090 -6.532 -12.440 1.00 97.00 81 GLY A CA 1
ATOM 616 C C . GLY A 1 81 ? 13.189 -5.786 -13.428 1.00 97.00 81 GLY A C 1
ATOM 617 O O . GLY A 1 81 ? 12.652 -6.378 -14.369 1.00 97.00 81 GLY A O 1
ATOM 618 N N . VAL A 1 82 ? 13.024 -4.483 -13.219 1.00 98.31 82 VAL A N 1
ATOM 619 C CA . VAL A 1 82 ? 12.197 -3.597 -14.043 1.00 98.31 82 VAL A CA 1
ATOM 620 C C . VAL A 1 82 ? 13.092 -2.543 -14.683 1.00 98.31 82 VAL A C 1
ATOM 622 O O . VAL A 1 82 ? 13.810 -1.822 -13.992 1.00 98.31 82 VAL A O 1
ATOM 625 N N . ASN A 1 83 ? 13.047 -2.469 -16.016 1.00 97.88 83 ASN A N 1
ATOM 626 C CA . ASN A 1 83 ? 13.954 -1.648 -16.817 1.00 97.88 83 ASN A CA 1
ATOM 627 C C . ASN A 1 83 ? 13.150 -0.707 -17.733 1.00 97.88 83 ASN A C 1
ATOM 629 O O . ASN A 1 83 ? 12.963 -1.023 -18.912 1.00 97.88 83 ASN A O 1
ATOM 633 N N . PRO A 1 84 ? 12.584 0.396 -17.203 1.00 97.00 84 PRO A N 1
ATOM 634 C CA . PRO A 1 84 ? 11.768 1.304 -18.002 1.00 97.00 84 PRO A CA 1
ATOM 635 C C . PRO A 1 84 ? 12.624 2.066 -19.028 1.00 97.00 84 PRO A C 1
ATOM 637 O O . PRO A 1 84 ? 13.794 2.354 -18.734 1.00 97.00 84 PRO A O 1
ATOM 640 N N . PRO A 1 85 ? 12.073 2.441 -20.201 1.00 95.31 85 PRO A N 1
ATOM 641 C CA . PRO A 1 85 ? 12.774 3.277 -21.173 1.00 95.31 85 PRO A CA 1
ATOM 642 C C . PRO A 1 85 ? 13.234 4.594 -20.537 1.00 95.31 85 PRO A C 1
ATOM 644 O O . PRO A 1 85 ? 12.436 5.293 -19.927 1.00 95.31 85 PRO A O 1
ATOM 647 N N . LYS A 1 86 ? 14.515 4.950 -20.686 1.00 95.75 86 LYS A N 1
ATOM 648 C CA . LYS A 1 86 ? 15.072 6.184 -20.107 1.00 95.75 86 LYS A CA 1
ATOM 649 C C . LYS A 1 86 ? 14.807 7.372 -21.019 1.00 95.75 86 LYS A C 1
ATOM 651 O O . LYS A 1 86 ? 15.549 7.608 -21.971 1.00 95.75 86 LYS A O 1
ATOM 656 N N . GLN A 1 87 ? 13.746 8.106 -20.721 1.00 96.12 87 GLN A N 1
ATOM 657 C CA . GLN A 1 87 ? 13.308 9.300 -21.442 1.00 96.12 87 GLN A CA 1
ATOM 658 C C . GLN A 1 87 ? 13.532 10.582 -20.625 1.00 96.12 87 GLN A C 1
ATOM 660 O O . GLN A 1 87 ? 13.620 11.670 -21.194 1.00 96.12 87 GLN A O 1
ATOM 665 N N . HIS A 1 88 ? 13.698 10.462 -19.305 1.00 95.69 88 HIS A N 1
ATOM 666 C CA . HIS A 1 88 ? 13.990 11.559 -18.390 1.00 95.69 88 HIS A CA 1
ATOM 667 C C . HIS A 1 88 ? 15.238 11.264 -17.527 1.00 95.69 88 HIS A C 1
ATOM 669 O O . HIS A 1 88 ? 15.365 10.161 -16.999 1.00 95.69 88 HIS A O 1
ATOM 675 N N . PRO A 1 89 ? 16.126 12.246 -17.240 1.00 94.88 89 PRO A N 1
ATOM 676 C CA . PRO A 1 89 ? 17.351 12.043 -16.438 1.00 94.88 89 PRO A CA 1
ATOM 677 C C . PRO A 1 89 ? 17.174 11.521 -15.001 1.00 94.88 89 PRO A C 1
ATOM 679 O O . PRO A 1 89 ? 18.156 11.249 -14.320 1.00 94.88 89 PRO A O 1
ATOM 682 N N . ARG A 1 90 ? 15.933 11.450 -14.509 1.00 94.56 90 ARG A N 1
ATOM 683 C CA . ARG A 1 90 ? 15.596 10.951 -13.164 1.00 94.56 90 ARG A CA 1
ATOM 684 C C . ARG A 1 90 ? 15.204 9.480 -13.183 1.00 94.56 90 ARG A C 1
ATOM 686 O O . ARG A 1 90 ? 15.080 8.908 -12.112 1.00 94.56 90 ARG A O 1
ATOM 693 N N . GLU A 1 91 ? 14.966 8.902 -14.353 1.00 96.56 91 GLU A N 1
ATOM 694 C CA . GLU A 1 91 ? 14.507 7.524 -14.500 1.00 96.56 91 GLU A CA 1
ATOM 695 C C . GLU A 1 91 ? 15.680 6.557 -14.349 1.00 96.56 91 GLU A C 1
ATOM 697 O O . GLU A 1 91 ? 16.791 6.817 -14.811 1.00 96.56 91 GLU A O 1
ATOM 702 N N . TYR A 1 92 ? 15.431 5.428 -13.693 1.00 96.69 92 TYR A N 1
ATOM 703 C CA . TYR A 1 92 ? 16.440 4.410 -13.392 1.00 96.69 92 TYR A CA 1
ATOM 704 C C . TYR A 1 92 ? 15.803 3.023 -13.321 1.00 96.69 92 TYR A C 1
ATOM 706 O O . TYR A 1 92 ? 14.579 2.894 -13.249 1.00 96.69 92 TYR A O 1
ATOM 714 N N . ASP A 1 93 ? 16.633 1.993 -13.455 1.00 97.69 93 ASP A N 1
ATOM 715 C CA . ASP A 1 93 ? 16.221 0.592 -13.351 1.00 97.69 93 ASP A CA 1
ATOM 716 C C . ASP A 1 93 ? 16.162 0.161 -11.885 1.00 97.69 93 ASP A C 1
ATOM 718 O O . ASP A 1 93 ? 16.854 0.720 -11.031 1.00 97.69 93 ASP A O 1
ATOM 722 N N . GLY A 1 94 ? 15.351 -0.856 -11.611 1.00 96.81 94 GLY A N 1
ATOM 723 C CA . GLY A 1 94 ? 15.177 -1.436 -10.286 1.00 96.81 94 GLY A CA 1
ATOM 724 C C . GLY A 1 94 ? 15.284 -2.950 -10.331 1.00 96.81 94 GLY A C 1
ATOM 725 O O . GLY A 1 94 ? 14.896 -3.594 -11.305 1.00 96.81 94 GLY A O 1
ATOM 726 N N . SER A 1 95 ? 15.805 -3.538 -9.263 1.00 96.50 95 SER A N 1
ATOM 727 C CA . SER A 1 95 ? 15.921 -4.992 -9.120 1.00 96.50 95 SER A CA 1
ATOM 728 C C . SER A 1 95 ? 14.600 -5.685 -8.779 1.00 96.50 95 SER A C 1
ATOM 730 O O . SER A 1 95 ? 14.488 -6.890 -8.992 1.00 96.50 95 SER A O 1
ATOM 732 N N . HIS A 1 96 ? 13.617 -4.949 -8.254 1.00 97.62 96 HIS A N 1
ATOM 733 C CA . HIS A 1 96 ? 12.345 -5.493 -7.789 1.00 97.62 96 HIS A CA 1
ATOM 734 C C . HIS A 1 96 ? 11.161 -4.954 -8.587 1.00 97.62 96 HIS A C 1
ATOM 736 O O . HIS A 1 96 ? 11.178 -3.834 -9.100 1.00 97.62 96 HIS A O 1
ATOM 742 N N . TYR A 1 97 ? 10.094 -5.750 -8.617 1.00 98.56 97 TYR A N 1
ATOM 743 C CA . TYR A 1 97 ? 8.806 -5.330 -9.147 1.00 98.56 97 TYR A CA 1
ATOM 744 C C . TYR A 1 97 ? 8.016 -4.628 -8.038 1.00 98.56 97 TYR A C 1
ATOM 746 O O . TYR A 1 97 ? 7.704 -5.240 -7.012 1.00 98.56 97 TYR A O 1
ATOM 754 N N . CYS A 1 98 ? 7.709 -3.345 -8.227 1.00 98.69 98 CYS A N 1
ATOM 755 C CA . CYS A 1 98 ? 7.033 -2.516 -7.233 1.00 98.69 98 CYS A CA 1
ATOM 756 C C . CYS A 1 98 ? 5.585 -2.227 -7.636 1.00 98.69 98 CYS A C 1
ATOM 758 O O . CYS A 1 98 ? 5.316 -1.793 -8.753 1.00 98.69 98 CYS A O 1
ATOM 760 N N . VAL A 1 99 ? 4.645 -2.419 -6.708 1.00 98.62 99 VAL A N 1
ATOM 761 C CA . VAL A 1 99 ? 3.220 -2.103 -6.915 1.00 98.62 99 VAL A CA 1
ATOM 762 C C . VAL A 1 99 ? 2.622 -1.425 -5.695 1.00 98.62 99 VAL A C 1
ATOM 764 O O . VAL A 1 99 ? 3.028 -1.693 -4.562 1.00 98.62 99 VAL A O 1
ATOM 767 N N . LEU A 1 100 ? 1.620 -0.572 -5.913 1.00 98.75 100 LEU A N 1
ATOM 768 C CA . LEU A 1 100 ? 0.772 -0.100 -4.822 1.00 98.75 100 LEU A CA 1
ATOM 769 C C . LEU A 1 100 ? -0.189 -1.207 -4.398 1.00 98.75 100 LEU A C 1
ATOM 771 O O . LEU A 1 100 ? -0.600 -2.038 -5.199 1.00 98.75 100 LEU A O 1
ATOM 775 N N . VAL A 1 101 ? -0.526 -1.237 -3.115 1.00 98.75 101 VAL A N 1
ATOM 776 C CA . VAL A 1 101 ? -1.458 -2.216 -2.532 1.00 98.75 101 VAL A CA 1
ATOM 777 C C . VAL A 1 101 ? -2.607 -1.537 -1.792 1.00 98.75 101 VAL A C 1
ATOM 779 O O . VAL A 1 101 ? -3.535 -2.204 -1.339 1.00 98.75 101 VAL A O 1
ATOM 782 N N . SER A 1 102 ? -2.564 -0.208 -1.689 1.00 98.62 102 SER A N 1
ATOM 783 C CA . SER A 1 102 ? -3.678 0.617 -1.243 1.00 98.62 102 SER A CA 1
ATOM 784 C C . SER A 1 102 ? -4.281 1.406 -2.400 1.00 98.62 102 SER A C 1
ATOM 786 O O . SER A 1 102 ? -3.583 1.779 -3.339 1.00 98.62 102 SER A O 1
ATOM 788 N N . GLU A 1 103 ? -5.560 1.730 -2.270 1.00 98.00 103 GLU A N 1
ATOM 789 C CA . GLU A 1 103 ? -6.272 2.670 -3.128 1.00 98.00 103 GLU A CA 1
ATOM 790 C C . GLU A 1 103 ? -6.681 3.893 -2.301 1.00 98.00 103 GLU A C 1
ATOM 792 O O . GLU A 1 103 ? -7.179 3.773 -1.174 1.00 98.00 103 GLU A O 1
ATOM 797 N N . THR A 1 104 ? -6.481 5.079 -2.868 1.00 98.25 104 THR A N 1
ATOM 798 C CA . THR A 1 104 ? -6.851 6.356 -2.255 1.00 98.25 104 THR A CA 1
ATOM 799 C C . THR A 1 104 ? -7.676 7.195 -3.220 1.00 98.25 104 THR A C 1
ATOM 801 O O . THR A 1 104 ? -7.486 7.152 -4.433 1.00 98.25 104 THR A O 1
ATOM 804 N N . VAL A 1 105 ? -8.593 7.988 -2.668 1.00 97.06 105 VAL A N 1
ATOM 805 C CA . VAL A 1 105 ? -9.394 8.968 -3.410 1.00 97.06 105 VAL A CA 1
ATOM 806 C C . VAL A 1 105 ? -9.221 10.351 -2.780 1.00 97.06 105 VAL A C 1
ATOM 808 O O . VAL A 1 105 ? -9.140 10.437 -1.554 1.00 97.06 105 VAL A O 1
ATOM 811 N N . PRO A 1 106 ? -9.200 11.451 -3.557 1.00 95.81 106 PRO A N 1
ATOM 812 C CA . PRO A 1 106 ? -8.957 12.784 -2.993 1.00 95.81 106 PRO A CA 1
ATOM 813 C C . PRO A 1 106 ? -10.007 13.212 -1.959 1.00 95.81 106 PRO A C 1
ATOM 815 O O . PRO A 1 106 ? -9.689 13.861 -0.964 1.00 95.81 106 PRO A O 1
ATOM 818 N N . GLN A 1 107 ? -11.264 12.823 -2.188 1.00 96.56 107 GLN A N 1
ATOM 819 C CA . GLN A 1 107 ? -12.408 13.167 -1.347 1.00 96.56 107 GLN A CA 1
ATOM 820 C C . GLN A 1 107 ? -13.171 11.890 -0.971 1.00 96.56 107 GLN A C 1
ATOM 822 O O . GLN A 1 107 ? -14.054 11.456 -1.714 1.00 96.56 107 GLN A O 1
ATOM 827 N N . PRO A 1 108 ? -12.821 11.245 0.155 1.00 97.81 108 PRO A N 1
ATOM 828 C CA . PRO A 1 108 ? -13.527 10.068 0.628 1.00 97.81 108 PRO A CA 1
ATOM 829 C C . PRO A 1 108 ? -14.977 10.416 0.937 1.00 97.81 108 PRO A C 1
ATOM 831 O O . PRO A 1 108 ? -15.266 11.453 1.529 1.00 97.81 108 PRO A O 1
ATOM 834 N N . ARG A 1 109 ? -15.906 9.533 0.584 1.00 98.44 109 ARG A N 1
ATOM 835 C CA . ARG A 1 109 ? -17.306 9.692 0.977 1.00 98.44 109 ARG A CA 1
ATOM 836 C C . ARG A 1 109 ? -17.449 9.521 2.502 1.00 98.44 109 ARG A C 1
ATOM 838 O O . ARG A 1 109 ? -16.975 8.502 3.020 1.00 98.44 109 ARG A O 1
ATOM 845 N N . PRO A 1 110 ? -18.137 10.437 3.214 1.00 98.19 110 PRO A N 1
ATOM 846 C CA . PRO A 1 110 ? -18.460 10.288 4.635 1.00 98.19 110 PRO A CA 1
ATOM 847 C C . PRO A 1 110 ? -19.068 8.925 4.976 1.00 98.19 110 PRO A C 1
ATOM 849 O O . PRO A 1 110 ? -19.926 8.420 4.251 1.00 98.19 110 PRO A O 1
ATOM 852 N N . GLY A 1 111 ? -18.590 8.310 6.061 1.00 96.50 111 GLY A N 1
ATOM 853 C CA . GLY A 1 111 ? -19.060 7.005 6.537 1.00 96.50 111 GLY A CA 1
ATOM 854 C C . GLY A 1 111 ? -18.668 5.802 5.668 1.00 96.50 111 GLY A C 1
ATOM 855 O O . GLY A 1 111 ? -19.071 4.684 5.975 1.00 96.50 111 GLY A O 1
ATOM 856 N N . SER A 1 112 ? -17.896 5.996 4.594 1.00 97.69 112 SER A N 1
ATOM 857 C CA . SER A 1 112 ? -17.409 4.899 3.749 1.00 97.69 112 SER A CA 1
ATOM 858 C C . SER A 1 112 ? -16.054 4.350 4.205 1.00 97.69 112 SER A C 1
ATOM 860 O O . SER A 1 112 ? -15.444 4.876 5.136 1.00 97.69 112 SER A O 1
ATOM 862 N N . ASP A 1 113 ? -15.574 3.314 3.506 1.00 97.75 113 ASP A N 1
ATOM 863 C CA . ASP A 1 113 ? -14.223 2.751 3.651 1.00 97.75 113 ASP A CA 1
ATOM 864 C C . ASP A 1 113 ? -13.175 3.397 2.733 1.00 97.75 113 ASP A C 1
ATOM 866 O O . ASP A 1 113 ? -12.018 2.975 2.718 1.00 97.75 113 ASP A O 1
ATOM 870 N N . GLN A 1 114 ? -13.560 4.417 1.962 1.00 98.62 114 GLN A N 1
ATOM 871 C CA . GLN A 1 114 ? -12.611 5.176 1.155 1.00 98.62 114 GLN A CA 1
ATOM 872 C C . GLN A 1 114 ? -11.633 5.926 2.061 1.00 98.62 114 GLN A C 1
ATOM 874 O O . GLN A 1 114 ? -12.002 6.402 3.134 1.00 98.62 114 GLN A O 1
ATOM 879 N N . ILE A 1 115 ? -10.393 6.061 1.604 1.00 98.62 115 ILE A N 1
ATOM 880 C CA . ILE A 1 115 ? -9.355 6.817 2.305 1.00 98.62 115 ILE A CA 1
ATOM 881 C C . ILE A 1 115 ? -8.687 7.792 1.347 1.00 98.62 115 ILE A C 1
ATOM 883 O O . ILE A 1 115 ? -8.633 7.536 0.148 1.00 98.62 115 ILE A O 1
ATOM 887 N N . ASN A 1 116 ? -8.157 8.892 1.869 1.00 98.06 116 ASN A N 1
ATOM 888 C CA . ASN A 1 116 ? -7.328 9.828 1.099 1.00 98.06 116 ASN A CA 1
ATOM 889 C C . ASN A 1 116 ? -5.845 9.762 1.473 1.00 98.06 116 ASN A C 1
ATOM 891 O O . ASN A 1 116 ? -5.034 10.524 0.951 1.00 98.06 116 ASN A O 1
ATOM 895 N N . ARG A 1 117 ? -5.479 8.861 2.388 1.00 98.31 117 ARG A N 1
ATOM 896 C CA . ARG A 1 117 ? -4.100 8.657 2.822 1.00 98.31 117 ARG A CA 1
ATOM 897 C C . ARG A 1 117 ? -3.932 7.272 3.434 1.00 98.31 117 ARG A C 1
ATOM 899 O O . ARG A 1 117 ? -4.734 6.918 4.291 1.00 98.31 117 ARG A O 1
ATOM 906 N N . ALA A 1 118 ? -2.869 6.557 3.075 1.00 98.44 118 ALA A N 1
ATOM 907 C CA . ALA A 1 118 ? -2.409 5.324 3.721 1.00 98.44 118 ALA A CA 1
ATOM 908 C C . ALA A 1 118 ? -0.959 5.489 4.216 1.00 98.44 118 ALA A C 1
ATOM 910 O O . ALA A 1 118 ? -0.128 6.044 3.498 1.00 98.44 118 ALA A O 1
ATOM 911 N N . TYR A 1 119 ? -0.655 5.104 5.460 1.00 97.69 119 TYR A N 1
ATOM 912 C CA . TYR A 1 119 ? 0.654 5.348 6.087 1.00 97.69 119 TYR A CA 1
ATOM 913 C C . TYR A 1 119 ? 0.891 4.499 7.355 1.00 97.69 119 TYR A C 1
ATOM 915 O O . TYR A 1 119 ? -0.033 3.882 7.879 1.00 97.69 119 TYR A O 1
ATOM 923 N N . GLU A 1 120 ? 2.136 4.493 7.852 1.00 96.25 120 GLU A N 1
ATOM 924 C CA . GLU A 1 120 ? 2.609 3.705 9.011 1.00 96.25 120 GLU A CA 1
ATOM 925 C C . GLU A 1 120 ? 2.260 2.212 8.927 1.00 96.25 120 GLU A C 1
ATOM 927 O O . GLU A 1 120 ? 1.674 1.623 9.843 1.00 96.25 120 GLU A O 1
ATOM 932 N N . GLU A 1 121 ? 2.607 1.602 7.801 1.00 96.75 121 GLU A N 1
ATOM 933 C CA . GLU A 1 121 ? 2.344 0.203 7.530 1.00 96.75 121 GLU A CA 1
ATOM 934 C C . GLU A 1 121 ? 3.274 -0.749 8.296 1.00 96.75 121 GLU A C 1
ATOM 936 O O . GLU A 1 121 ? 4.361 -0.392 8.760 1.00 96.75 121 GLU A O 1
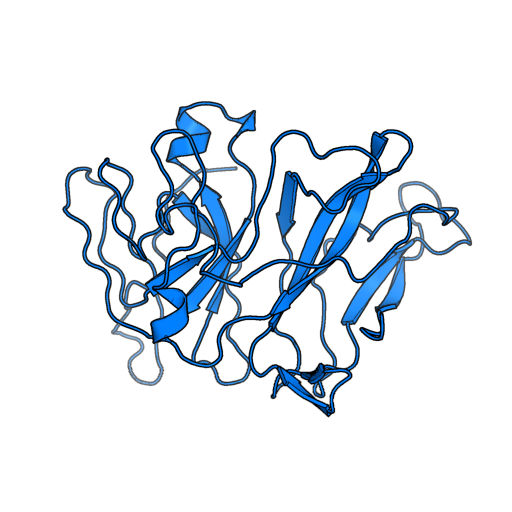ATOM 941 N N . GLY A 1 122 ? 2.833 -1.997 8.430 1.00 96.31 122 GLY A N 1
ATOM 942 C CA . GLY A 1 122 ? 3.636 -3.075 8.981 1.00 96.31 122 GLY A CA 1
ATOM 943 C C . GLY A 1 122 ? 3.123 -4.450 8.573 1.00 96.31 122 GLY A C 1
ATOM 944 O O . GLY A 1 122 ? 1.918 -4.667 8.411 1.00 96.31 122 GLY A O 1
ATOM 945 N N . TRP A 1 123 ? 4.057 -5.391 8.440 1.00 97.94 123 TRP A N 1
ATOM 946 C CA . TRP A 1 123 ? 3.755 -6.782 8.129 1.00 97.94 123 TRP A CA 1
ATOM 947 C C . TRP A 1 123 ? 2.963 -7.465 9.240 1.00 97.94 123 TRP A C 1
ATOM 949 O O . TRP A 1 123 ? 3.178 -7.260 10.440 1.00 97.94 123 TRP A O 1
ATOM 959 N N . ILE A 1 124 ? 2.025 -8.296 8.808 1.00 97.50 124 ILE A N 1
ATOM 960 C CA . ILE A 1 124 ? 1.142 -9.054 9.674 1.00 97.50 124 ILE A CA 1
ATOM 961 C C . ILE A 1 124 ? 1.739 -10.431 9.968 1.00 97.50 124 ILE A C 1
ATOM 963 O O . ILE A 1 124 ? 1.892 -11.255 9.070 1.00 97.50 124 ILE A O 1
ATOM 967 N N . GLY A 1 125 ? 1.978 -10.701 11.252 1.00 96.31 125 GLY A N 1
ATOM 968 C CA . GLY A 1 125 ? 2.514 -11.973 11.735 1.00 96.31 125 GLY A CA 1
ATOM 969 C C . GLY A 1 125 ? 3.910 -12.289 11.196 1.00 96.31 125 GLY A C 1
ATOM 970 O O . GLY A 1 125 ? 4.454 -11.580 10.361 1.00 96.31 125 GLY A O 1
ATOM 971 N N . ARG A 1 126 ? 4.509 -13.375 11.687 1.00 96.62 126 ARG A N 1
ATOM 972 C CA . ARG A 1 126 ? 5.703 -13.983 11.071 1.00 96.62 126 ARG A CA 1
ATOM 973 C C . ARG A 1 126 ? 5.328 -14.842 9.870 1.00 96.62 126 ARG A C 1
ATOM 975 O O . ARG A 1 126 ? 6.038 -14.884 8.877 1.00 96.62 126 ARG A O 1
ATOM 982 N N . GLU A 1 127 ? 4.179 -15.498 9.996 1.00 96.38 127 GLU A N 1
ATOM 983 C CA . GLU A 1 127 ? 3.651 -16.476 9.051 1.00 96.38 127 GLU A CA 1
ATOM 984 C C . GLU A 1 127 ? 2.297 -16.032 8.478 1.00 96.38 127 GLU A C 1
ATOM 986 O O . GLU A 1 127 ? 1.429 -16.861 8.186 1.00 96.38 127 GLU A O 1
ATOM 991 N N . GLY A 1 128 ? 2.064 -14.720 8.416 1.00 95.69 128 GLY A N 1
ATOM 992 C CA . GLY A 1 128 ? 0.752 -14.177 8.100 1.00 95.69 128 GLY A CA 1
ATOM 993 C C . GLY A 1 128 ? -0.261 -14.409 9.221 1.00 95.69 128 GLY A C 1
ATOM 994 O O . GLY A 1 128 ? 0.085 -14.370 10.403 1.00 95.69 128 GLY A O 1
ATOM 995 N N . TYR A 1 129 ? -1.523 -14.654 8.865 1.00 94.50 129 TYR A N 1
ATOM 996 C CA . TYR A 1 129 ? -2.604 -14.902 9.826 1.00 94.50 129 TYR A CA 1
ATOM 997 C C . TYR A 1 129 ? -3.597 -15.965 9.352 1.00 94.50 129 TYR A C 1
ATOM 999 O O . TYR A 1 129 ? -3.646 -16.308 8.171 1.00 94.50 129 TYR A O 1
ATOM 1007 N N . ARG A 1 130 ? -4.403 -16.497 10.279 1.00 93.88 130 ARG A N 1
ATOM 1008 C CA . ARG A 1 130 ? -5.499 -17.424 9.957 1.00 93.88 130 ARG A CA 1
ATOM 1009 C C . ARG A 1 130 ? -6.772 -16.659 9.603 1.00 93.88 130 ARG A C 1
ATOM 1011 O O . ARG A 1 130 ? -7.220 -15.820 10.383 1.00 93.88 130 ARG A O 1
ATOM 1018 N N . LYS A 1 131 ? -7.352 -16.970 8.447 1.00 89.94 131 LYS A N 1
ATOM 1019 C CA . LYS A 1 131 ? -8.673 -16.504 8.021 1.00 89.94 131 LYS A CA 1
ATOM 1020 C C . LYS A 1 131 ? -9.773 -17.249 8.785 1.00 89.94 131 LYS A C 1
ATOM 1022 O O . LYS A 1 131 ? -9.523 -18.261 9.441 1.00 89.94 131 LYS A O 1
ATOM 1027 N N . ALA A 1 132 ? -11.002 -16.744 8.690 1.00 87.12 132 ALA A N 1
ATOM 1028 C CA . ALA A 1 132 ? -12.168 -17.342 9.343 1.00 87.12 132 ALA A CA 1
ATOM 1029 C C . ALA A 1 132 ? -12.485 -18.761 8.833 1.00 87.12 132 ALA A C 1
ATOM 1031 O O . ALA A 1 132 ? -12.965 -19.589 9.599 1.00 87.12 132 ALA A O 1
ATOM 1032 N N . ASP A 1 133 ? -12.165 -19.055 7.570 1.00 90.62 133 ASP A N 1
ATOM 1033 C CA . ASP A 1 133 ? -12.305 -20.384 6.956 1.00 90.62 133 ASP A CA 1
ATOM 1034 C C . ASP A 1 133 ? -11.197 -21.377 7.371 1.00 90.62 133 ASP A C 1
ATOM 1036 O O . ASP A 1 133 ? -11.163 -22.512 6.903 1.00 90.62 133 ASP A O 1
ATOM 1040 N N . GLY A 1 134 ? -10.277 -20.959 8.248 1.00 91.50 134 GLY A N 1
ATOM 1041 C CA . GLY A 1 134 ? -9.150 -21.761 8.719 1.00 91.50 134 GLY A CA 1
ATOM 1042 C C . GLY A 1 134 ? -7.931 -21.751 7.796 1.00 91.50 134 GLY A C 1
ATOM 1043 O O . GLY A 1 134 ? -6.856 -22.180 8.227 1.00 91.50 134 GLY A O 1
ATOM 1044 N N . SER A 1 135 ? -8.052 -21.225 6.573 1.00 94.12 135 SER A N 1
ATOM 1045 C CA . SER A 1 135 ? -6.918 -21.051 5.668 1.00 94.12 135 SER A CA 1
ATOM 1046 C C . SER A 1 135 ? -5.956 -19.979 6.188 1.00 94.12 135 SER A C 1
ATOM 1048 O O . SER A 1 135 ? -6.290 -19.149 7.041 1.00 94.12 135 SER A O 1
ATOM 1050 N N . ARG A 1 136 ? -4.717 -20.000 5.699 1.00 95.50 136 ARG A N 1
ATOM 1051 C CA . ARG A 1 136 ? -3.692 -19.027 6.081 1.00 95.50 136 ARG A CA 1
ATOM 1052 C C . ARG A 1 136 ? -3.569 -17.972 4.991 1.00 95.50 136 ARG A C 1
ATOM 1054 O O . ARG A 1 136 ? -3.270 -18.300 3.853 1.00 95.50 136 ARG A O 1
ATOM 1061 N N . GLN A 1 137 ? -3.727 -16.704 5.356 1.00 97.19 137 GLN A N 1
ATOM 1062 C CA . GLN A 1 137 ? -3.241 -15.603 4.534 1.00 97.19 137 GLN A CA 1
ATOM 1063 C C . GLN A 1 137 ? -1.763 -15.408 4.840 1.00 97.19 137 GLN A C 1
ATOM 1065 O O . GLN A 1 137 ? -1.439 -14.912 5.919 1.00 97.19 137 GLN A O 1
ATOM 1070 N N . ARG A 1 138 ? -0.875 -15.806 3.927 1.00 96.88 138 ARG A N 1
ATOM 1071 C CA . ARG A 1 138 ? 0.573 -15.731 4.158 1.00 96.88 138 ARG A CA 1
ATOM 1072 C C . ARG A 1 138 ? 1.082 -14.290 4.216 1.00 96.88 138 ARG A C 1
ATOM 1074 O O . ARG A 1 138 ? 1.806 -13.940 5.143 1.00 96.88 138 ARG A O 1
ATOM 1081 N N . TRP A 1 139 ? 0.691 -13.464 3.250 1.00 98.12 139 TRP A N 1
ATOM 1082 C CA . TRP A 1 139 ? 1.174 -12.090 3.125 1.00 98.12 139 TRP A CA 1
ATOM 1083 C C . TRP A 1 139 ? 0.050 -11.100 3.373 1.00 98.12 139 TRP A C 1
ATOM 1085 O O . TRP A 1 139 ? -0.991 -11.166 2.724 1.00 98.12 139 TRP A O 1
ATOM 1095 N N . ALA A 1 140 ? 0.254 -10.189 4.317 1.00 98.12 140 ALA A N 1
ATOM 1096 C CA . ALA A 1 140 ? -0.663 -9.088 4.551 1.00 98.12 140 ALA A CA 1
ATOM 1097 C C . ALA A 1 140 ? 0.052 -7.923 5.241 1.00 98.12 140 ALA A C 1
ATOM 1099 O O . ALA A 1 140 ? 1.009 -8.124 5.997 1.00 98.12 140 ALA A O 1
ATOM 1100 N N . LEU A 1 141 ? -0.449 -6.714 5.004 1.00 98.31 141 LEU A N 1
ATOM 1101 C CA . LEU A 1 141 ? -0.027 -5.502 5.702 1.00 98.31 141 LEU A CA 1
ATOM 1102 C C . LEU A 1 141 ? -1.187 -4.951 6.520 1.00 98.31 141 LEU A C 1
ATOM 1104 O O . LEU A 1 141 ? -2.338 -5.022 6.094 1.00 98.31 141 LEU A O 1
ATOM 1108 N N . ALA A 1 142 ? -0.874 -4.366 7.671 1.00 98.12 142 ALA A N 1
ATOM 1109 C CA . ALA A 1 142 ? -1.750 -3.436 8.369 1.00 98.12 142 ALA A CA 1
ATOM 1110 C C . ALA A 1 142 ? -1.208 -2.019 8.177 1.00 98.12 142 ALA A C 1
ATOM 1112 O O . ALA A 1 142 ? 0.005 -1.837 8.202 1.00 98.12 142 ALA A O 1
ATOM 1113 N N . PHE A 1 143 ? -2.076 -1.025 8.012 1.00 98.25 143 PHE A N 1
ATOM 1114 C CA . PHE A 1 143 ? -1.691 0.385 7.878 1.00 98.25 143 PHE A CA 1
ATOM 1115 C C . PHE A 1 143 ? -2.779 1.313 8.427 1.00 98.25 143 PHE A C 1
ATOM 1117 O O . PHE A 1 143 ? -3.922 0.898 8.635 1.00 98.25 143 PHE A O 1
ATOM 1124 N N . ILE A 1 144 ? -2.419 2.567 8.698 1.00 98.50 144 ILE A N 1
ATOM 1125 C CA . ILE A 1 144 ? -3.366 3.611 9.094 1.00 98.50 144 ILE A CA 1
ATOM 1126 C C . ILE A 1 144 ? -3.908 4.276 7.830 1.00 98.50 144 ILE A C 1
ATOM 1128 O O . ILE A 1 144 ? -3.140 4.681 6.955 1.00 98.50 144 ILE A O 1
ATOM 1132 N N . GLY A 1 145 ? -5.231 4.388 7.743 1.00 98.44 145 GLY A N 1
ATOM 1133 C CA . GLY A 1 145 ? -5.938 5.069 6.667 1.00 98.44 145 GLY A CA 1
ATOM 1134 C C . GLY A 1 145 ? -6.746 6.259 7.182 1.00 98.44 145 GLY A C 1
ATOM 1135 O O . GLY A 1 145 ? -7.515 6.111 8.131 1.00 98.44 145 GLY A O 1
ATOM 1136 N N . ASP A 1 146 ? -6.604 7.425 6.548 1.00 98.44 146 ASP A N 1
ATOM 1137 C CA . ASP A 1 146 ? -7.450 8.593 6.833 1.00 98.44 146 ASP A CA 1
ATOM 1138 C C . ASP A 1 146 ? -8.754 8.509 6.020 1.00 98.44 146 ASP A C 1
ATOM 1140 O O . ASP A 1 146 ? -8.733 8.559 4.791 1.00 98.44 146 ASP A O 1
ATOM 1144 N N . THR A 1 147 ? -9.888 8.393 6.712 1.00 98.19 147 THR A N 1
ATOM 1145 C CA . THR A 1 147 ? -11.259 8.403 6.173 1.00 98.19 147 THR A CA 1
ATOM 1146 C C . THR A 1 147 ? -12.050 9.588 6.742 1.00 98.19 147 THR A C 1
ATOM 1148 O O . THR A 1 147 ? -11.530 10.391 7.520 1.00 98.19 147 THR A O 1
ATOM 1151 N N . LEU A 1 148 ? -13.333 9.679 6.392 1.00 98.31 148 LEU A N 1
ATOM 1152 C CA . LEU A 1 148 ? -14.308 10.550 7.032 1.00 98.31 148 LEU A CA 1
ATOM 1153 C C . LEU A 1 148 ? -15.318 9.765 7.885 1.00 98.31 148 LEU A C 1
ATOM 1155 O O . LEU A 1 148 ? -15.796 8.700 7.478 1.00 98.31 148 LEU A O 1
ATOM 1159 N N . SER A 1 149 ? -15.674 10.317 9.046 1.00 96.75 149 SER A N 1
ATOM 1160 C CA . SER A 1 149 ? -16.806 9.874 9.867 1.00 96.75 149 SER A CA 1
ATOM 1161 C C . SER A 1 149 ? -18.135 10.081 9.124 1.00 96.75 149 SER A C 1
ATOM 1163 O O . SER A 1 149 ? -18.180 10.717 8.069 1.00 96.75 149 SER A O 1
ATOM 1165 N N . ALA A 1 150 ? -19.245 9.573 9.671 1.00 95.50 150 ALA A N 1
ATOM 1166 C CA . ALA A 1 150 ? -20.577 9.841 9.115 1.00 95.50 150 ALA A CA 1
ATOM 1167 C C . ALA A 1 150 ? -20.926 11.344 9.111 1.00 95.50 150 ALA A C 1
ATOM 1169 O O . ALA A 1 150 ? -21.668 11.797 8.244 1.00 95.50 150 ALA A O 1
ATOM 1170 N N . ALA A 1 151 ? -20.346 12.120 10.034 1.00 95.25 151 ALA A N 1
ATOM 1171 C CA . ALA A 1 151 ? -20.485 13.574 10.104 1.00 95.25 151 ALA A CA 1
ATOM 1172 C C . ALA A 1 151 ? -19.541 14.331 9.145 1.00 95.25 151 ALA A C 1
ATOM 1174 O O . ALA A 1 151 ? -19.575 15.557 9.093 1.00 95.25 151 ALA A O 1
ATOM 1175 N N . GLY A 1 152 ? -18.695 13.626 8.383 1.00 96.50 152 GLY A N 1
ATOM 1176 C CA . GLY A 1 152 ? -17.733 14.237 7.461 1.00 96.50 152 GLY A CA 1
ATOM 1177 C C . GLY A 1 152 ? -16.437 14.719 8.120 1.00 96.50 152 GLY A C 1
ATOM 1178 O O . GLY A 1 152 ? -15.649 15.411 7.482 1.00 96.50 152 GLY A O 1
ATOM 1179 N N . GLU A 1 153 ? -16.188 14.355 9.377 1.00 96.38 153 GLU A N 1
ATOM 1180 C CA . GLU A 1 153 ? -14.967 14.723 10.098 1.00 96.38 153 GLU A CA 1
ATOM 1181 C C . GLU A 1 153 ? -13.837 13.741 9.791 1.00 96.38 153 GLU A C 1
ATOM 1183 O O . GLU A 1 153 ? -14.076 12.546 9.611 1.00 96.38 153 GLU A O 1
ATOM 1188 N N . LYS A 1 154 ? -12.589 14.219 9.783 1.00 96.56 154 LYS A N 1
ATOM 1189 C CA . LYS A 1 154 ? -11.424 13.346 9.613 1.00 96.56 154 LYS A CA 1
ATOM 1190 C C . LYS A 1 154 ? -11.395 12.266 10.698 1.00 96.56 154 LYS A C 1
ATOM 1192 O O . LYS A 1 154 ? -11.423 12.570 11.888 1.00 96.56 154 LYS A O 1
ATOM 1197 N N . LEU A 1 155 ? -11.230 11.020 10.272 1.00 97.50 155 LEU A N 1
ATOM 1198 C CA . LEU A 1 155 ? -11.168 9.851 11.135 1.00 97.50 155 LEU A CA 1
ATOM 1199 C C . LEU A 1 155 ? -10.057 8.916 10.644 1.00 97.50 155 LEU A C 1
ATOM 1201 O O . LEU A 1 155 ? -10.115 8.413 9.528 1.00 97.50 155 LEU A O 1
ATOM 1205 N N . SER A 1 156 ? -9.029 8.694 11.459 1.00 97.94 156 SER A N 1
ATOM 1206 C CA . SER A 1 156 ? -7.952 7.749 11.134 1.00 97.94 156 SER A CA 1
ATOM 1207 C C . SER A 1 156 ? -8.306 6.363 11.674 1.00 97.94 156 SER A C 1
ATOM 1209 O O . SER A 1 156 ? -8.579 6.227 12.864 1.00 97.94 156 SER A O 1
ATOM 1211 N N . GLU A 1 157 ? -8.283 5.336 10.828 1.00 97.94 157 GLU A N 1
ATOM 1212 C CA . GLU A 1 157 ? -8.624 3.951 11.185 1.00 97.94 157 GLU A CA 1
ATOM 1213 C C . GLU A 1 157 ? -7.523 2.980 10.755 1.00 97.94 157 GLU A C 1
ATOM 1215 O O . GLU A 1 157 ? -6.678 3.298 9.918 1.00 97.94 157 GLU A O 1
ATOM 1220 N N . VAL A 1 158 ? -7.535 1.773 11.317 1.00 98.25 158 VAL A N 1
ATOM 1221 C CA . VAL A 1 158 ? -6.663 0.679 10.895 1.00 98.25 158 VAL A CA 1
ATOM 1222 C C . VAL A 1 158 ? -7.319 -0.066 9.740 1.00 98.25 158 VAL A C 1
ATOM 1224 O O . VAL A 1 158 ? -8.478 -0.489 9.809 1.00 98.25 158 VAL A O 1
ATOM 1227 N N . PHE A 1 159 ? -6.538 -0.270 8.691 1.00 98.44 159 PHE A N 1
ATOM 1228 C CA . PHE A 1 159 ? -6.876 -1.088 7.541 1.00 98.44 159 PHE A CA 1
ATOM 1229 C C . PHE A 1 159 ? -5.884 -2.230 7.428 1.00 98.44 159 PHE A C 1
ATOM 1231 O O . PHE A 1 159 ? -4.757 -2.151 7.922 1.00 98.44 159 PHE A O 1
ATOM 1238 N N . ILE A 1 160 ? -6.307 -3.291 6.753 1.00 97.94 160 ILE A N 1
ATOM 1239 C CA . ILE A 1 160 ? -5.393 -4.324 6.297 1.00 97.94 160 ILE A CA 1
ATOM 1240 C C . ILE A 1 160 ? -5.576 -4.585 4.811 1.00 97.94 160 ILE A C 1
ATOM 1242 O O . ILE A 1 160 ? -6.655 -4.357 4.268 1.00 97.94 160 ILE A O 1
ATOM 1246 N N . VAL A 1 161 ? -4.541 -5.116 4.176 1.00 98.38 161 VAL A N 1
ATOM 1247 C CA . VAL A 1 161 ? -4.598 -5.631 2.811 1.00 98.38 161 VAL A CA 1
ATOM 1248 C C . VAL A 1 161 ? -3.987 -7.024 2.773 1.00 98.38 161 VAL A C 1
ATOM 1250 O O . VAL A 1 161 ? -2.882 -7.239 3.275 1.00 98.38 161 VAL A O 1
ATOM 1253 N N . ASP A 1 162 ? -4.727 -7.964 2.192 1.00 98.06 162 ASP A N 1
ATOM 1254 C CA . ASP A 1 162 ? -4.239 -9.305 1.888 1.00 98.06 162 ASP A CA 1
ATOM 1255 C C . ASP A 1 162 ? -3.491 -9.254 0.552 1.00 98.06 162 ASP A C 1
ATOM 1257 O O . ASP A 1 162 ? -3.978 -8.670 -0.417 1.00 98.06 162 ASP A O 1
ATOM 1261 N N . LEU A 1 163 ? -2.300 -9.846 0.509 1.00 98.50 163 LEU A N 1
ATOM 1262 C CA . LEU A 1 163 ? -1.439 -9.841 -0.669 1.00 98.50 163 LEU A CA 1
ATOM 1263 C C . LEU A 1 163 ? -1.385 -11.231 -1.326 1.00 98.50 163 LEU A C 1
ATOM 1265 O O . LEU A 1 163 ? -1.595 -12.236 -0.636 1.00 98.50 163 LEU A O 1
ATOM 1269 N N . PRO A 1 164 ? -1.098 -11.317 -2.636 1.00 98.06 164 PRO A N 1
ATOM 1270 C CA . PRO A 1 164 ? -0.986 -12.597 -3.322 1.00 98.06 164 PRO A CA 1
ATOM 1271 C C . PRO A 1 164 ? 0.090 -13.501 -2.715 1.00 98.06 164 PRO A C 1
ATOM 1273 O O . PRO A 1 164 ? 1.112 -13.027 -2.225 1.00 98.06 164 PRO A O 1
ATOM 1276 N N . GLU A 1 165 ? -0.137 -14.815 -2.749 1.00 95.62 165 GLU A N 1
ATOM 1277 C CA . GLU A 1 165 ? 0.854 -15.801 -2.301 1.00 95.62 165 GLU A CA 1
ATOM 1278 C C . GLU A 1 165 ? 1.992 -15.961 -3.317 1.00 95.62 165 GLU A C 1
ATOM 1280 O O . GLU A 1 165 ? 3.159 -15.994 -2.924 1.00 95.62 165 GLU A O 1
ATOM 1285 N N . ASN A 1 166 ? 1.654 -15.993 -4.612 1.00 97.06 166 ASN A N 1
ATOM 1286 C CA . ASN A 1 166 ? 2.615 -16.130 -5.703 1.00 97.06 166 ASN A CA 1
ATOM 1287 C C . ASN A 1 166 ? 3.059 -14.763 -6.235 1.00 97.06 166 ASN A C 1
ATOM 1289 O O . ASN A 1 166 ? 2.232 -13.883 -6.477 1.00 97.06 166 ASN A O 1
ATOM 1293 N N . ASP A 1 167 ? 4.352 -14.617 -6.528 1.00 97.44 167 ASP A N 1
ATOM 1294 C CA . ASP A 1 167 ? 4.920 -13.357 -7.031 1.00 97.44 167 ASP A CA 1
ATOM 1295 C C . ASP A 1 167 ? 4.327 -12.913 -8.370 1.00 97.44 167 ASP A C 1
ATOM 1297 O O . ASP A 1 167 ? 4.085 -11.727 -8.584 1.00 97.44 167 ASP A O 1
ATOM 1301 N N . VAL A 1 168 ? 4.021 -13.861 -9.257 1.00 98.12 168 VAL A N 1
ATOM 1302 C CA . VAL A 1 168 ? 3.447 -13.571 -10.581 1.00 98.12 168 VAL A CA 1
ATOM 1303 C C . VAL A 1 168 ? 2.083 -12.885 -10.502 1.00 98.12 168 VAL A C 1
ATOM 1305 O O . VAL A 1 168 ? 1.712 -12.146 -11.412 1.00 98.12 168 VAL A O 1
ATOM 1308 N N . ASP A 1 169 ? 1.340 -13.088 -9.412 1.00 98.31 169 ASP A N 1
ATOM 1309 C CA . ASP A 1 169 ? 0.020 -12.489 -9.241 1.00 98.31 169 ASP A CA 1
ATOM 1310 C C . ASP A 1 169 ? 0.104 -10.983 -8.925 1.00 98.31 169 ASP A C 1
ATOM 1312 O O . ASP A 1 169 ? -0.850 -10.254 -9.197 1.00 98.31 169 ASP A O 1
ATOM 1316 N N . TYR A 1 170 ? 1.255 -10.475 -8.462 1.00 98.56 170 TYR A N 1
ATOM 1317 C CA . TYR A 1 170 ? 1.486 -9.031 -8.306 1.00 98.56 170 TYR A CA 1
ATOM 1318 C C . TYR A 1 170 ? 1.572 -8.296 -9.654 1.00 98.56 170 TYR A C 1
ATOM 1320 O O . TYR A 1 170 ? 1.299 -7.100 -9.715 1.00 98.56 170 TYR A O 1
ATOM 1328 N N . ALA A 1 171 ? 1.907 -8.997 -10.742 1.00 98.38 171 ALA A N 1
ATOM 1329 C CA . ALA A 1 171 ? 1.974 -8.432 -12.092 1.00 98.38 171 ALA A CA 1
ATOM 1330 C C . ALA A 1 171 ? 0.645 -8.529 -12.867 1.00 98.38 171 ALA A C 1
ATOM 1332 O O . ALA A 1 171 ? 0.583 -8.202 -14.053 1.00 98.38 171 ALA A O 1
ATOM 1333 N N . ARG A 1 172 ? -0.445 -8.957 -12.218 1.00 98.50 172 ARG A N 1
ATOM 1334 C CA . ARG A 1 172 ? -1.766 -9.067 -12.848 1.00 98.50 172 ARG A CA 1
ATOM 1335 C C . ARG A 1 172 ? -2.571 -7.798 -12.609 1.00 98.50 172 ARG A C 1
ATOM 1337 O O . ARG A 1 172 ? -3.046 -7.559 -11.503 1.00 98.50 172 ARG A O 1
ATOM 1344 N N . ALA A 1 173 ? -2.747 -6.999 -13.657 1.00 97.94 173 ALA A N 1
ATOM 1345 C CA . ALA A 1 173 ? -3.605 -5.821 -13.607 1.00 97.94 173 ALA A CA 1
ATOM 1346 C C . ALA A 1 173 ? -5.083 -6.204 -13.409 1.00 97.94 173 ALA A C 1
ATOM 1348 O O . ALA A 1 173 ? -5.550 -7.233 -13.907 1.00 97.94 173 ALA A O 1
ATOM 1349 N N . GLY A 1 174 ? -5.806 -5.360 -12.673 1.00 96.12 174 GLY A N 1
ATOM 1350 C CA . GLY A 1 174 ? -7.259 -5.422 -12.560 1.00 96.12 174 GLY A CA 1
ATOM 1351 C C . GLY A 1 174 ? -7.946 -4.611 -13.659 1.00 96.12 174 GLY A C 1
ATOM 1352 O O . GLY A 1 174 ? -7.534 -4.621 -14.815 1.00 96.12 174 GLY A O 1
ATOM 1353 N N . ALA A 1 175 ? -8.999 -3.881 -13.284 1.00 94.81 175 ALA A N 1
ATOM 1354 C CA . ALA A 1 175 ? -9.685 -2.961 -14.195 1.00 94.81 175 ALA A CA 1
ATOM 1355 C C . ALA A 1 175 ? -8.836 -1.727 -14.557 1.00 94.81 175 ALA A C 1
ATOM 1357 O O . ALA A 1 175 ? -9.043 -1.130 -15.610 1.00 94.81 175 ALA A O 1
ATOM 1358 N N . LEU A 1 176 ? -7.897 -1.355 -13.683 1.00 97.12 176 LEU A N 1
ATOM 1359 C CA . LEU A 1 176 ? -7.000 -0.217 -13.844 1.00 97.12 176 LEU A CA 1
ATOM 1360 C C . LEU A 1 176 ? -5.537 -0.693 -13.938 1.00 97.12 176 LEU A C 1
ATOM 1362 O O . LEU A 1 176 ? -5.198 -1.746 -13.385 1.00 97.12 176 LEU A O 1
ATOM 1366 N N . PRO A 1 177 ? -4.671 0.055 -14.644 1.00 98.12 177 PRO A N 1
ATOM 1367 C CA . PRO A 1 177 ? -3.280 -0.327 -14.868 1.00 98.12 177 PRO A CA 1
ATOM 1368 C C . PRO A 1 177 ? -2.428 -0.242 -13.594 1.00 98.12 177 PRO A C 1
ATOM 1370 O O . PRO A 1 177 ? -2.509 0.724 -12.833 1.00 98.12 177 PRO A O 1
ATOM 1373 N N . LEU A 1 178 ? -1.534 -1.219 -13.413 1.00 98.50 178 LEU A N 1
ATOM 1374 C CA . LEU A 1 178 ? -0.607 -1.297 -12.272 1.00 98.50 178 LEU A CA 1
ATOM 1375 C C . LEU A 1 178 ? 0.345 -0.103 -12.185 1.00 98.50 178 LEU A C 1
ATOM 1377 O O . LEU A 1 178 ? 0.765 0.264 -11.100 1.00 98.50 178 LEU A O 1
ATOM 1381 N N . GLN A 1 179 ? 0.694 0.481 -13.327 1.00 98.31 179 GLN A N 1
ATOM 1382 C CA . GLN A 1 179 ? 1.580 1.637 -13.472 1.00 98.31 179 GLN A CA 1
ATOM 1383 C C . GLN A 1 179 ? 0.834 2.984 -13.430 1.00 98.31 179 GLN A C 1
ATOM 1385 O O . GLN A 1 179 ? 1.443 4.052 -13.496 1.00 98.31 179 GLN A O 1
ATOM 1390 N N . GLY A 1 180 ? -0.498 2.943 -13.344 1.00 97.75 180 GLY A N 1
ATOM 1391 C CA . GLY A 1 180 ? -1.355 4.120 -13.412 1.00 97.75 180 GLY A CA 1
ATOM 1392 C C . GLY A 1 180 ? -1.473 4.686 -14.826 1.00 97.75 180 GLY A C 1
ATOM 1393 O O . GLY A 1 180 ? -1.021 4.102 -15.812 1.00 97.75 180 GLY A O 1
ATOM 1394 N N . THR A 1 181 ? -2.119 5.840 -14.927 1.00 97.31 181 THR A N 1
ATOM 1395 C CA . THR A 1 181 ? -2.255 6.601 -16.176 1.00 97.31 181 THR A CA 1
ATOM 1396 C C . THR A 1 181 ? -1.773 8.019 -15.952 1.00 97.31 181 THR A C 1
ATOM 1398 O O . THR A 1 181 ? -1.478 8.406 -14.824 1.00 97.31 181 THR A O 1
ATOM 1401 N N . GLU A 1 182 ? -1.730 8.841 -16.996 1.00 96.44 182 GLU A N 1
ATOM 1402 C CA . GLU A 1 182 ? -1.317 10.224 -16.789 1.00 96.44 182 GLU A CA 1
ATOM 1403 C C . GLU A 1 182 ? -2.234 10.951 -15.789 1.00 96.44 182 GLU A C 1
ATOM 1405 O O . GLU A 1 182 ? -1.782 11.859 -15.108 1.00 96.44 182 GLU A O 1
ATOM 1410 N N . SER A 1 183 ? -3.507 10.557 -15.657 1.00 95.38 183 SER A N 1
ATOM 1411 C CA . SER A 1 183 ? -4.495 11.213 -14.788 1.00 95.38 183 SER A CA 1
ATOM 1412 C C . SER A 1 183 ? -4.862 10.458 -13.510 1.00 95.38 183 SER A C 1
ATOM 1414 O O . SER A 1 183 ? -5.556 11.032 -12.669 1.00 95.38 183 SER A O 1
ATOM 1416 N N . GLU A 1 184 ? -4.431 9.205 -13.364 1.00 95.81 184 GLU A N 1
ATOM 1417 C CA . GLU A 1 184 ? -4.804 8.325 -12.252 1.00 95.81 184 GLU A CA 1
ATOM 1418 C C . GLU A 1 184 ? -3.571 7.688 -11.615 1.00 95.81 184 GLU A C 1
ATOM 1420 O O . GLU A 1 184 ? -2.586 7.409 -12.300 1.00 95.81 184 GLU A O 1
ATOM 1425 N N . LEU A 1 185 ? -3.626 7.464 -10.300 1.00 97.50 185 LEU A N 1
ATOM 1426 C CA . LEU A 1 185 ? -2.579 6.770 -9.550 1.00 97.50 185 LEU A CA 1
ATOM 1427 C C . LEU A 1 185 ? -2.394 5.318 -10.038 1.00 97.50 185 LEU A C 1
ATOM 1429 O O . LEU A 1 185 ? -3.327 4.733 -10.592 1.00 97.50 185 LEU A O 1
ATOM 1433 N N . PRO A 1 186 ? -1.217 4.715 -9.793 1.00 98.19 186 PRO A N 1
ATOM 1434 C CA . PRO A 1 186 ? -1.020 3.272 -9.912 1.00 98.19 186 PRO A CA 1
ATOM 1435 C C . PRO A 1 186 ? -2.084 2.468 -9.152 1.00 98.19 186 PRO A C 1
ATOM 1437 O O . PRO A 1 186 ? -2.368 2.757 -7.987 1.00 98.19 186 PRO A O 1
ATOM 1440 N N . ALA A 1 187 ? -2.675 1.464 -9.803 1.00 98.00 187 ALA A N 1
ATOM 1441 C CA . ALA A 1 187 ? -3.717 0.636 -9.202 1.00 98.00 187 ALA A CA 1
ATOM 1442 C C . ALA A 1 187 ? -3.148 -0.636 -8.544 1.00 98.00 187 ALA A C 1
ATOM 1444 O O . ALA A 1 187 ? -2.154 -1.185 -9.031 1.00 98.00 187 ALA A O 1
ATOM 1445 N N . PRO A 1 188 ? -3.789 -1.156 -7.481 1.00 98.50 188 PRO A N 1
ATOM 1446 C CA . PRO A 1 188 ? -3.408 -2.439 -6.905 1.00 98.50 188 PRO A CA 1
ATOM 1447 C C . PRO A 1 188 ? -3.557 -3.627 -7.870 1.00 98.50 188 PRO A C 1
ATOM 1449 O O . PRO A 1 188 ? -4.389 -3.581 -8.785 1.00 98.50 188 PRO A O 1
ATOM 1452 N N . PRO A 1 189 ? -2.810 -4.728 -7.648 1.00 98.62 189 PRO A N 1
ATOM 1453 C CA . PRO A 1 189 ? -2.997 -5.965 -8.398 1.00 98.62 189 PRO A CA 1
ATOM 1454 C C . PRO A 1 189 ? -4.409 -6.535 -8.293 1.00 98.62 189 PRO A C 1
ATOM 1456 O O . PRO A 1 189 ? -5.155 -6.273 -7.347 1.00 98.62 189 PRO A O 1
ATOM 1459 N N . LEU A 1 190 ? -4.777 -7.359 -9.272 1.00 98.44 190 LEU A N 1
ATOM 1460 C CA . LEU A 1 190 ? -6.085 -7.996 -9.344 1.00 98.44 190 LEU A CA 1
ATOM 1461 C C . LEU A 1 190 ? -6.422 -8.722 -8.031 1.00 98.44 190 LEU A C 1
ATOM 1463 O O . LEU A 1 190 ? -5.698 -9.608 -7.584 1.00 98.44 190 LEU A O 1
ATOM 1467 N N . GLY A 1 191 ? -7.559 -8.364 -7.434 1.00 96.94 191 GLY A N 1
ATOM 1468 C CA . GLY A 1 191 ? -8.045 -8.965 -6.189 1.00 96.94 191 GLY A CA 1
ATOM 1469 C C . GLY A 1 191 ? -7.401 -8.416 -4.911 1.00 96.94 191 GLY A C 1
ATOM 1470 O O . GLY A 1 191 ? -7.888 -8.726 -3.825 1.00 96.94 191 GLY A O 1
ATOM 1471 N N . VAL A 1 192 ? -6.372 -7.568 -5.012 1.00 98.50 192 VAL A N 1
ATOM 1472 C CA . VAL A 1 192 ? -5.767 -6.880 -3.866 1.00 98.50 192 VAL A CA 1
ATOM 1473 C C . VAL A 1 192 ? -6.637 -5.691 -3.490 1.00 98.50 192 VAL A C 1
ATOM 1475 O O . VAL A 1 192 ? -6.829 -4.761 -4.271 1.00 98.50 192 VAL A O 1
ATOM 1478 N N . ARG A 1 193 ? -7.188 -5.722 -2.277 1.00 97.50 193 ARG A N 1
ATOM 1479 C CA . ARG A 1 193 ? -8.064 -4.664 -1.777 1.00 97.50 193 ARG A CA 1
ATOM 1480 C C . ARG A 1 193 ? -7.903 -4.488 -0.278 1.00 97.50 193 ARG A C 1
ATOM 1482 O O . ARG A 1 193 ? -7.917 -5.457 0.480 1.00 97.50 193 ARG A O 1
ATOM 1489 N N . GLN A 1 194 ? -7.806 -3.235 0.150 1.00 97.69 194 GLN A N 1
ATOM 1490 C CA . GLN A 1 194 ? -7.793 -2.899 1.567 1.00 97.69 194 GLN A CA 1
ATOM 1491 C C . GLN A 1 194 ? -9.177 -3.049 2.210 1.00 97.69 194 GLN A C 1
ATOM 1493 O O . GLN A 1 194 ? -10.207 -2.767 1.594 1.00 97.69 194 GLN A O 1
ATOM 1498 N N . ARG A 1 195 ? -9.196 -3.435 3.484 1.00 96.81 195 ARG A N 1
ATOM 1499 C CA . ARG A 1 195 ? -10.399 -3.528 4.315 1.00 96.81 195 ARG A CA 1
ATOM 1500 C C . ARG A 1 195 ? -10.169 -2.864 5.663 1.00 96.81 195 ARG A C 1
ATOM 1502 O O . ARG A 1 195 ? -9.115 -3.047 6.273 1.00 96.81 195 ARG A O 1
ATOM 1509 N N . ARG A 1 196 ? -11.157 -2.109 6.137 1.00 97.25 196 ARG A N 1
ATOM 1510 C CA . ARG A 1 196 ? -11.126 -1.494 7.465 1.00 97.25 196 ARG A CA 1
ATOM 1511 C C . ARG A 1 196 ? -11.311 -2.567 8.538 1.00 97.25 196 ARG A C 1
ATOM 1513 O O . ARG A 1 196 ? -12.139 -3.460 8.377 1.00 97.25 196 ARG A O 1
ATOM 1520 N N . VAL A 1 197 ? -10.546 -2.485 9.625 1.00 95.56 197 VAL A N 1
ATOM 1521 C CA . VAL A 1 197 ? -10.640 -3.428 10.758 1.00 95.56 197 VAL A CA 1
ATOM 1522 C C . VAL A 1 197 ? -10.977 -2.759 12.090 1.00 95.56 197 VAL A C 1
ATOM 1524 O O . VAL A 1 197 ? -11.248 -3.452 13.069 1.00 95.56 197 VAL A O 1
ATOM 1527 N N . THR A 1 198 ? -11.005 -1.429 12.144 1.00 95.75 198 THR A N 1
ATOM 1528 C CA . THR A 1 198 ? -11.443 -0.662 13.316 1.00 95.75 198 THR A CA 1
ATOM 1529 C C . THR A 1 198 ? -12.551 0.315 12.935 1.00 95.75 198 THR A C 1
ATOM 1531 O O . THR A 1 198 ? -12.558 0.858 11.838 1.00 95.75 198 THR A O 1
ATOM 1534 N N . PHE A 1 199 ? -13.514 0.511 13.836 1.00 95.62 199 PHE A N 1
ATOM 1535 C CA . PHE A 1 199 ? -14.666 1.394 13.640 1.00 95.62 199 PHE A CA 1
ATOM 1536 C C . PHE A 1 199 ? -14.852 2.205 14.918 1.00 95.62 199 PHE A C 1
ATOM 1538 O O . PHE A 1 199 ? -15.534 1.790 15.852 1.00 95.62 199 PHE A O 1
ATOM 1545 N N . THR A 1 200 ? -14.141 3.321 15.006 1.00 94.38 200 THR A N 1
ATOM 1546 C CA . THR A 1 200 ? -13.989 4.106 16.236 1.00 94.38 200 THR A CA 1
ATOM 1547 C C . THR A 1 200 ? -14.820 5.384 16.247 1.00 94.38 200 THR A C 1
ATOM 1549 O O . THR A 1 200 ? -14.743 6.131 17.219 1.00 94.38 200 THR A O 1
ATOM 1552 N N . GLY A 1 201 ? -15.630 5.624 15.209 1.00 92.94 201 GLY A N 1
ATOM 1553 C CA . GLY A 1 201 ? -16.418 6.849 15.037 1.00 92.94 201 GLY A CA 1
ATOM 1554 C C . GLY A 1 201 ? -17.355 7.181 16.203 1.00 92.94 201 GLY A C 1
ATOM 1555 O O . GLY A 1 201 ? -17.529 8.354 16.509 1.00 92.94 201 GLY A O 1
ATOM 1556 N N . ASP A 1 202 ? -17.877 6.171 16.903 1.00 91.38 202 ASP A N 1
ATOM 1557 C CA . ASP A 1 202 ? -18.804 6.362 18.031 1.00 91.38 202 ASP A CA 1
ATOM 1558 C C . ASP A 1 202 ? -18.095 6.568 19.383 1.00 91.38 202 ASP A C 1
ATOM 1560 O O . ASP A 1 202 ? -18.734 6.674 20.433 1.00 91.38 202 ASP A O 1
ATOM 1564 N N . ARG A 1 203 ? -16.756 6.587 19.404 1.00 90.44 203 ARG A N 1
ATOM 1565 C CA . ARG A 1 203 ? -15.994 6.816 20.636 1.00 90.44 203 ARG A CA 1
ATOM 1566 C C . ARG A 1 203 ? -15.999 8.294 21.013 1.00 90.44 203 ARG A C 1
ATOM 1568 O O . ARG A 1 203 ? -15.965 9.165 20.154 1.00 90.44 203 ARG A O 1
ATOM 1575 N N . ARG A 1 204 ? -15.879 8.575 22.317 1.00 89.56 204 ARG A N 1
ATOM 1576 C CA . ARG A 1 204 ? -15.704 9.942 22.848 1.00 89.56 204 ARG A CA 1
ATOM 1577 C C . ARG A 1 204 ? -14.520 10.677 22.209 1.00 89.56 204 ARG A C 1
ATOM 1579 O O . ARG A 1 204 ? -14.601 11.872 21.947 1.00 89.56 204 ARG A O 1
ATOM 1586 N N . PHE A 1 205 ? -13.423 9.955 21.992 1.00 90.38 205 PHE A N 1
ATOM 1587 C CA . PHE A 1 205 ? -12.262 10.425 21.246 1.00 90.38 205 PHE A CA 1
ATOM 1588 C C . PHE A 1 205 ? -12.019 9.446 20.093 1.00 90.38 205 PHE A C 1
ATOM 1590 O O . PHE A 1 205 ? -11.375 8.413 20.303 1.00 90.38 205 PHE A O 1
ATOM 1597 N N . PRO A 1 206 ? -12.603 9.712 18.914 1.00 93.19 206 PRO A N 1
ATOM 1598 C CA . PRO A 1 206 ? -12.545 8.794 17.792 1.00 93.19 206 PRO A CA 1
ATOM 1599 C C . PRO A 1 206 ? -11.173 8.847 17.106 1.00 93.19 206 PRO A C 1
ATOM 1601 O O . PRO A 1 206 ? -10.449 9.844 17.184 1.00 93.19 206 PRO A O 1
ATOM 1604 N N . GLY A 1 207 ? -10.836 7.764 16.414 1.00 95.12 207 GLY A N 1
ATOM 1605 C CA . GLY A 1 2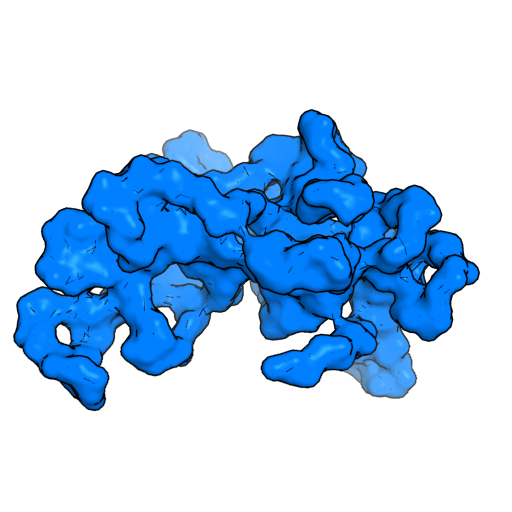07 ? -9.651 7.643 15.577 1.00 95.12 207 GLY A CA 1
ATOM 1606 C C . GLY A 1 207 ? -8.381 7.164 16.281 1.00 95.12 207 GLY A C 1
ATOM 1607 O O . GLY A 1 207 ? -8.163 7.335 17.485 1.00 95.12 207 GLY A O 1
ATOM 1608 N N . VAL A 1 208 ? -7.501 6.577 15.474 1.00 95.31 208 VAL A N 1
ATOM 1609 C CA . VAL A 1 208 ? -6.115 6.257 15.828 1.00 95.31 208 VAL A CA 1
ATOM 1610 C C . VAL A 1 208 ? -5.362 7.551 16.167 1.00 95.31 208 VAL A C 1
ATOM 1612 O O . VAL A 1 208 ? -5.487 8.569 15.485 1.00 95.31 208 VAL A O 1
ATOM 1615 N N . ALA A 1 209 ? -4.571 7.536 17.240 1.00 92.62 209 ALA A N 1
ATOM 1616 C CA . ALA A 1 209 ? -3.870 8.717 17.728 1.00 92.62 209 ALA A CA 1
ATOM 1617 C C . ALA A 1 209 ? -2.731 9.139 16.781 1.00 92.62 209 ALA A C 1
ATOM 1619 O O . ALA A 1 209 ? -1.783 8.396 16.561 1.00 92.62 209 ALA A O 1
ATOM 1620 N N . GLY A 1 210 ? -2.765 10.374 16.275 1.00 87.81 210 GLY A N 1
ATOM 1621 C CA . GLY A 1 210 ? -1.682 10.908 15.436 1.00 87.81 210 GLY A CA 1
ATOM 1622 C C . GLY A 1 210 ? -0.428 11.365 16.199 1.00 87.81 210 GLY A C 1
ATOM 1623 O O . GLY A 1 210 ? 0.606 11.599 15.576 1.00 87.81 210 GLY A O 1
ATOM 1624 N N . ALA A 1 211 ? -0.509 11.523 17.525 1.00 87.56 211 ALA A N 1
ATOM 1625 C CA . ALA A 1 211 ? 0.578 12.028 18.363 1.00 87.56 211 ALA A CA 1
ATOM 1626 C C . ALA A 1 211 ? 0.666 11.251 19.699 1.00 87.56 211 ALA A C 1
ATOM 1628 O O . ALA A 1 211 ? -0.347 11.173 20.399 1.00 87.56 211 ALA A O 1
ATOM 1629 N N . PRO A 1 212 ? 1.850 10.720 20.073 1.00 88.81 212 PRO A N 1
ATOM 1630 C CA . PRO A 1 212 ? 3.070 10.689 19.262 1.00 88.81 212 PRO A CA 1
ATOM 1631 C C . PRO A 1 212 ? 2.891 9.839 17.993 1.00 88.81 212 PRO A C 1
ATOM 1633 O O . PRO A 1 212 ? 2.056 8.932 17.948 1.00 88.81 212 PRO A O 1
ATOM 1636 N N . ARG A 1 213 ? 3.683 10.143 16.954 1.00 90.94 213 ARG A N 1
ATOM 1637 C CA . ARG A 1 213 ? 3.751 9.303 15.752 1.00 90.94 213 ARG A CA 1
ATOM 1638 C C . ARG A 1 213 ? 4.166 7.895 16.175 1.00 90.94 213 ARG A C 1
ATOM 1640 O O . ARG A 1 213 ? 5.133 7.735 16.917 1.00 90.94 213 ARG A O 1
ATOM 1647 N N . HIS A 1 214 ? 3.440 6.893 15.705 1.00 91.44 214 HIS A N 1
ATOM 1648 C CA . HIS A 1 214 ? 3.690 5.499 16.032 1.00 91.44 214 HIS A CA 1
ATOM 1649 C C . HIS A 1 214 ? 3.383 4.625 14.821 1.00 91.44 214 HIS A C 1
ATOM 1651 O O . HIS A 1 214 ? 2.591 5.001 13.962 1.00 91.44 214 HIS A O 1
ATOM 1657 N N . TRP A 1 215 ? 3.997 3.448 14.789 1.00 90.19 215 TRP A N 1
ATOM 1658 C CA . TRP A 1 215 ? 3.688 2.422 13.805 1.00 90.19 215 TRP A CA 1
ATOM 1659 C C . TRP A 1 215 ? 2.804 1.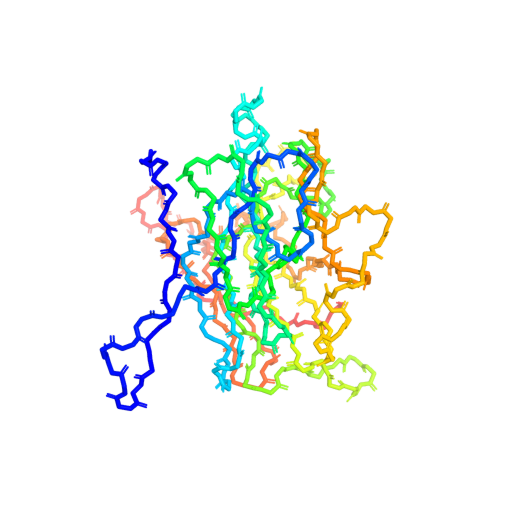352 14.420 1.00 90.19 215 TRP A C 1
ATOM 1661 O O . TRP A 1 215 ? 2.919 1.042 15.610 1.00 90.19 215 TRP A O 1
ATOM 1671 N N . LEU A 1 216 ? 1.979 0.736 13.579 1.00 92.75 216 LEU A N 1
ATOM 1672 C CA . LEU A 1 216 ? 1.247 -0.466 13.942 1.00 92.75 216 LEU A CA 1
ATOM 1673 C C . LEU A 1 216 ? 2.229 -1.606 14.245 1.00 92.75 216 LEU A C 1
ATOM 1675 O O . LEU A 1 216 ? 3.316 -1.709 13.659 1.00 92.75 216 LEU A O 1
ATOM 1679 N N . ARG A 1 217 ? 1.854 -2.488 15.171 1.00 93.25 217 ARG A N 1
ATOM 1680 C CA . ARG A 1 217 ? 2.617 -3.707 15.470 1.00 93.25 217 ARG A CA 1
ATOM 1681 C C . ARG A 1 217 ? 1.701 -4.914 15.474 1.00 93.25 217 ARG A C 1
ATOM 1683 O O . ARG A 1 217 ? 0.732 -4.955 16.222 1.00 93.25 217 ARG A O 1
ATOM 1690 N N . SER A 1 218 ? 2.014 -5.906 14.649 1.00 94.44 218 SER A N 1
ATOM 1691 C CA . SER A 1 218 ? 1.316 -7.189 14.676 1.00 94.44 218 SER A CA 1
ATOM 1692 C C . SER A 1 218 ? 1.894 -8.091 15.766 1.00 94.44 218 SER A C 1
ATOM 1694 O O . SER A 1 218 ? 3.107 -8.108 15.982 1.00 94.44 218 SER A O 1
ATOM 1696 N N . SER A 1 219 ? 1.049 -8.905 16.400 1.00 94.75 219 SER A N 1
ATOM 1697 C CA . SER A 1 219 ? 1.529 -10.059 17.165 1.00 94.75 219 SER A CA 1
ATOM 1698 C C . SER A 1 219 ? 2.253 -11.055 16.239 1.00 94.75 219 SER A C 1
ATOM 1700 O O . SER A 1 219 ? 1.927 -11.112 15.046 1.00 94.75 219 SER A O 1
ATOM 1702 N N . PRO A 1 220 ? 3.212 -11.859 16.748 1.00 94.94 220 PRO A N 1
ATOM 1703 C CA . PRO A 1 220 ? 3.968 -12.809 15.925 1.00 94.94 220 PRO A CA 1
ATOM 1704 C C . PRO A 1 220 ? 3.115 -13.864 15.208 1.00 94.94 220 PRO A C 1
ATOM 1706 O O . PRO A 1 220 ? 3.473 -14.301 14.119 1.00 94.94 220 PRO A O 1
ATOM 1709 N N . ASP A 1 221 ? 1.989 -14.267 15.793 1.00 93.19 221 ASP A N 1
ATOM 1710 C CA . ASP A 1 221 ? 1.027 -15.212 15.206 1.00 93.19 221 ASP A CA 1
ATOM 1711 C C . ASP A 1 221 ? 0.045 -14.552 14.219 1.00 93.19 221 ASP A C 1
ATOM 1713 O O . ASP A 1 221 ? -0.778 -15.236 13.611 1.00 93.19 221 ASP A O 1
ATOM 1717 N N . GLY A 1 222 ? 0.104 -13.224 14.084 1.00 93.69 222 GLY A N 1
ATOM 1718 C CA . GLY A 1 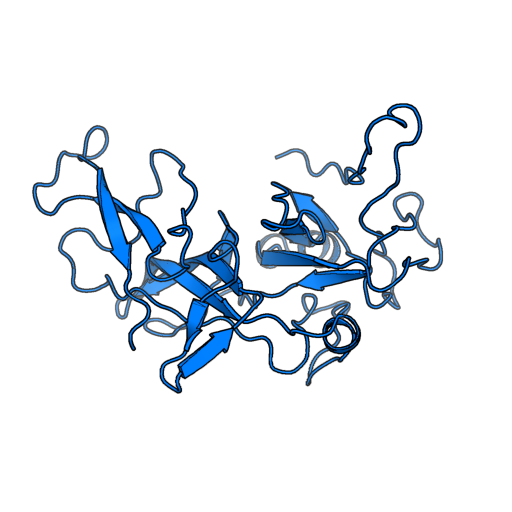222 ? -0.788 -12.456 13.233 1.00 93.69 222 GLY A CA 1
ATOM 1719 C C . GLY A 1 222 ? -2.236 -12.415 13.721 1.00 93.69 222 GLY A C 1
ATOM 1720 O O . GLY A 1 222 ? -3.116 -12.159 12.911 1.00 93.69 222 GLY A O 1
ATOM 1721 N N . SER A 1 223 ? -2.539 -12.663 14.996 1.00 91.00 223 SER A N 1
ATOM 1722 C CA . SER A 1 223 ? -3.921 -12.578 15.502 1.00 91.00 223 SER A CA 1
ATOM 1723 C C . SER A 1 223 ? -4.333 -11.166 15.939 1.00 91.00 223 SER A C 1
ATOM 1725 O O . SER A 1 223 ? -5.517 -10.829 15.919 1.00 91.00 223 SER A O 1
ATOM 1727 N N . GLN A 1 224 ? -3.367 -10.315 16.289 1.00 93.88 224 GLN A N 1
ATOM 1728 C CA . GLN A 1 224 ? -3.596 -9.012 16.910 1.00 93.88 224 GLN A CA 1
ATOM 1729 C C . GLN A 1 224 ? -2.827 -7.906 16.187 1.00 93.88 224 GLN A C 1
ATOM 1731 O O . GLN A 1 224 ? -1.720 -8.127 15.697 1.00 93.88 224 GLN A O 1
ATOM 1736 N N . ILE A 1 225 ? -3.416 -6.710 16.121 1.00 95.50 225 ILE A N 1
ATOM 1737 C CA . ILE A 1 225 ? -2.751 -5.488 15.647 1.00 95.50 225 ILE A CA 1
ATOM 1738 C C . ILE A 1 225 ? -2.827 -4.457 16.763 1.00 95.50 225 ILE A C 1
ATOM 1740 O O . ILE A 1 225 ? -3.922 -4.106 17.201 1.00 95.50 225 ILE A O 1
ATOM 1744 N N . ALA A 1 226 ? -1.666 -3.995 17.210 1.00 94.31 226 ALA A N 1
ATOM 1745 C CA . ALA A 1 226 ? -1.503 -3.064 18.305 1.00 94.31 226 ALA A CA 1
ATOM 1746 C C . ALA A 1 226 ? -1.238 -1.643 17.784 1.00 94.31 226 ALA A C 1
ATOM 1748 O O . ALA A 1 226 ? -0.410 -1.453 16.888 1.00 94.31 226 ALA A O 1
ATOM 1749 N N . PHE A 1 227 ? -1.947 -0.660 18.338 1.00 94.31 227 PHE A N 1
ATOM 1750 C CA . PHE A 1 227 ? -1.902 0.747 17.920 1.00 94.31 227 PHE A CA 1
ATOM 1751 C C . PHE A 1 227 ? -2.303 1.686 19.061 1.00 94.31 227 PHE A C 1
ATOM 1753 O O . PHE A 1 227 ? -2.822 1.233 20.082 1.00 94.31 227 PHE A O 1
ATOM 1760 N N . LEU A 1 228 ? -2.044 2.987 18.920 1.00 93.38 228 LEU A N 1
ATOM 1761 C CA . LEU A 1 228 ? -2.373 3.979 19.944 1.00 93.38 228 LEU A CA 1
ATOM 1762 C C . LEU A 1 228 ? -3.704 4.670 19.643 1.00 93.38 228 LEU A C 1
ATOM 1764 O O . LEU A 1 228 ? -3.957 5.106 18.525 1.00 93.38 228 LEU A O 1
ATOM 1768 N N . MET A 1 229 ? -4.528 4.838 20.673 1.00 91.00 229 MET A N 1
ATOM 1769 C CA . MET A 1 229 ? -5.721 5.691 20.662 1.00 91.00 229 MET A CA 1
ATOM 1770 C C . MET A 1 229 ? -5.776 6.526 21.936 1.00 91.00 229 MET A C 1
ATOM 1772 O O . MET A 1 229 ? -5.234 6.115 22.964 1.00 91.00 229 MET A O 1
ATOM 1776 N N . LYS A 1 230 ? -6.475 7.665 21.891 1.00 87.44 230 LYS A N 1
ATOM 1777 C CA . LYS A 1 230 ? -6.795 8.433 23.102 1.00 87.44 230 LYS A CA 1
ATOM 1778 C C . LYS A 1 230 ? -7.697 7.612 24.028 1.00 87.44 230 LYS A C 1
ATOM 1780 O O . LYS A 1 230 ? -8.608 6.926 23.563 1.00 87.44 230 LYS A O 1
ATOM 1785 N N . ASP A 1 231 ? -7.433 7.679 25.329 1.00 80.50 231 ASP A N 1
ATOM 1786 C CA . ASP A 1 231 ? -8.308 7.093 26.340 1.00 80.50 231 ASP A CA 1
ATOM 1787 C C . ASP A 1 231 ? -9.605 7.899 26.525 1.00 80.50 231 ASP A C 1
ATOM 1789 O O . ASP A 1 231 ? -9.679 9.079 26.191 1.00 80.50 231 ASP A O 1
ATOM 1793 N N . ASP A 1 232 ? -10.639 7.277 27.099 1.00 77.00 232 ASP A N 1
ATOM 1794 C CA . ASP A 1 232 ? -11.923 7.950 27.359 1.00 77.00 232 ASP A CA 1
ATOM 1795 C C . ASP A 1 232 ? -11.838 8.959 28.530 1.00 77.00 232 ASP A C 1
ATOM 1797 O O . ASP A 1 232 ? -12.763 9.751 28.748 1.00 77.00 232 ASP A O 1
ATOM 1801 N N . GLY A 1 233 ? -10.716 8.938 29.265 1.00 67.06 233 GLY A N 1
ATOM 1802 C CA . GLY A 1 233 ? -10.389 9.815 30.390 1.00 67.06 233 GLY A CA 1
ATOM 1803 C C . GLY A 1 233 ? -9.926 11.215 29.981 1.00 67.06 233 GLY A C 1
ATOM 1804 O O . GLY A 1 233 ? -10.043 12.134 30.786 1.00 67.06 233 GLY A O 1
ATOM 1805 N N . GLY A 1 234 ? -9.480 11.403 28.735 1.00 53.91 234 GLY A N 1
ATOM 1806 C CA . GLY A 1 234 ? -9.336 12.716 28.112 1.00 53.91 234 GLY A CA 1
ATOM 1807 C C . GLY A 1 234 ? -8.373 13.659 28.836 1.00 53.91 234 GLY A C 1
ATOM 1808 O O . GLY A 1 234 ? -8.785 14.698 29.342 1.00 53.91 234 GLY A O 1
ATOM 1809 N N . GLY A 1 235 ? -7.075 13.356 28.843 1.00 43.22 235 GLY A N 1
ATOM 1810 C CA . GLY A 1 235 ? -6.079 14.411 29.075 1.00 43.22 235 GLY A CA 1
ATOM 1811 C C . GLY A 1 235 ? -6.076 15.388 27.889 1.00 43.22 235 GLY A C 1
ATOM 1812 O O . GLY A 1 235 ? -6.061 14.950 26.738 1.00 43.22 235 GLY A O 1
ATOM 1813 N N . GLY A 1 236 ? -6.139 16.698 28.158 1.00 40.56 236 GLY A N 1
ATOM 1814 C CA . GLY A 1 236 ? -6.255 17.766 27.152 1.00 40.56 236 GLY A CA 1
ATOM 1815 C C . GLY A 1 236 ? -5.143 17.793 26.091 1.00 40.56 236 GLY A C 1
ATOM 1816 O O . GLY A 1 236 ? -4.212 16.992 26.116 1.00 40.56 236 GLY A O 1
ATOM 1817 N N . ALA A 1 237 ? -5.247 18.745 25.156 1.00 42.19 237 ALA A N 1
ATOM 1818 C CA . ALA A 1 237 ? -4.538 18.848 23.867 1.00 42.19 237 ALA A CA 1
ATOM 1819 C C . ALA A 1 237 ? -2.984 18.843 23.870 1.00 42.19 237 ALA A C 1
ATOM 1821 O O . ALA A 1 237 ? -2.379 19.061 22.827 1.00 42.19 237 ALA A O 1
ATOM 1822 N N . ALA A 1 238 ? -2.331 18.536 24.991 1.00 42.62 238 ALA A N 1
ATOM 1823 C CA . ALA A 1 238 ? -0.888 18.322 25.092 1.00 42.62 238 ALA A CA 1
ATOM 1824 C C . ALA A 1 238 ? -0.485 17.134 26.002 1.00 42.62 238 ALA A C 1
ATOM 1826 O O . ALA A 1 238 ? 0.696 16.970 26.293 1.00 42.62 238 ALA A O 1
ATOM 1827 N N . GLY A 1 239 ? -1.429 16.298 26.464 1.00 46.72 239 GLY A N 1
ATOM 1828 C CA . GLY A 1 239 ? -1.136 15.259 27.467 1.00 46.72 239 GLY A CA 1
ATOM 1829 C C . GLY A 1 239 ? -2.187 14.155 27.636 1.00 46.72 239 GLY A C 1
ATOM 1830 O O . GLY A 1 239 ? -2.274 13.555 28.707 1.00 46.72 239 GLY A O 1
ATOM 1831 N N . GLY A 1 240 ? -3.007 13.883 26.617 1.00 52.94 240 GLY A N 1
ATOM 1832 C CA . GLY A 1 240 ? -3.930 12.744 26.626 1.00 52.94 240 GLY A CA 1
ATOM 1833 C C . GLY A 1 240 ? -3.176 11.418 26.680 1.00 52.94 240 GLY A C 1
ATOM 1834 O O . GLY A 1 240 ? -2.311 11.170 25.839 1.00 52.94 240 GLY A O 1
ATOM 1835 N N . ARG A 1 241 ? -3.484 10.559 27.659 1.00 56.78 241 ARG A N 1
ATOM 1836 C CA . ARG A 1 241 ? -2.868 9.231 27.737 1.00 56.78 241 ARG A CA 1
ATOM 1837 C C . ARG A 1 241 ? -3.348 8.425 26.535 1.00 56.78 241 ARG A C 1
ATOM 1839 O O . ARG A 1 241 ? -4.541 8.179 26.367 1.00 56.78 241 ARG A O 1
ATOM 1846 N N . CYS A 1 242 ? -2.411 8.033 25.683 1.00 58.03 242 CYS A N 1
ATOM 1847 C CA . CYS A 1 242 ? -2.695 7.055 24.649 1.00 58.03 242 CYS A CA 1
ATOM 1848 C C . CYS A 1 242 ? -2.639 5.654 25.261 1.00 58.03 242 CYS A C 1
ATOM 1850 O O . CYS A 1 242 ? -1.727 5.353 26.034 1.00 58.03 242 CYS A O 1
ATOM 1852 N N . ARG A 1 243 ? -3.594 4.792 24.913 1.00 61.09 243 ARG A N 1
ATOM 1853 C CA . ARG A 1 243 ? -3.592 3.381 25.310 1.00 61.09 243 ARG A CA 1
ATOM 1854 C C . ARG A 1 243 ? -3.274 2.508 24.105 1.00 61.09 243 ARG A C 1
ATOM 1856 O O . ARG A 1 243 ? -3.729 2.788 22.997 1.00 61.09 243 ARG A O 1
ATOM 1863 N N . LEU A 1 244 ? -2.516 1.440 24.351 1.00 63.84 244 LEU A N 1
ATOM 1864 C CA . LEU A 1 244 ? -2.363 0.351 23.398 1.00 63.84 244 LEU A CA 1
ATOM 1865 C C . LEU A 1 244 ? -3.716 -0.339 23.219 1.00 63.84 244 LEU A C 1
ATOM 1867 O O . LEU A 1 244 ? -4.250 -0.932 24.159 1.00 63.84 244 LEU A O 1
ATOM 1871 N N . MET A 1 245 ? -4.259 -0.243 22.018 1.00 73.38 245 MET A N 1
ATOM 1872 C CA . MET A 1 245 ? -5.474 -0.926 21.605 1.00 73.38 245 MET A CA 1
ATOM 1873 C C . MET A 1 245 ? -5.104 -2.112 20.731 1.00 73.38 245 MET A C 1
ATOM 1875 O O . MET A 1 245 ? -4.099 -2.072 20.026 1.00 73.38 245 MET A O 1
ATOM 1879 N N . VAL A 1 246 ? -5.921 -3.163 20.788 1.00 68.69 246 VAL A N 1
ATOM 1880 C CA . VAL A 1 246 ? -5.751 -4.366 19.977 1.00 68.69 246 VAL A CA 1
ATOM 1881 C C . VAL A 1 246 ? -6.991 -4.556 19.120 1.00 68.69 246 VAL A C 1
ATOM 1883 O O . VAL A 1 246 ? -8.086 -4.744 19.648 1.00 68.69 246 VAL A O 1
ATOM 1886 N N . ALA A 1 247 ? -6.822 -4.528 17.801 1.00 65.50 247 ALA A N 1
ATOM 1887 C CA . ALA A 1 247 ? -7.869 -4.947 16.880 1.00 65.50 247 ALA A CA 1
ATOM 1888 C C . ALA A 1 247 ? -7.781 -6.465 16.678 1.00 65.50 247 ALA A C 1
ATOM 1890 O O . ALA A 1 247 ? -6.736 -6.986 16.273 1.00 65.50 247 ALA A O 1
ATOM 1891 N N . SER A 1 248 ? -8.887 -7.160 16.958 1.00 60.81 248 SER A N 1
ATOM 1892 C CA . SER A 1 248 ? -9.116 -8.527 16.487 1.00 60.81 248 SER A CA 1
ATOM 1893 C C . SER A 1 248 ? -9.682 -8.460 15.075 1.00 60.81 248 SER A C 1
ATOM 1895 O O . SER A 1 248 ? -10.591 -7.681 14.799 1.00 60.81 248 SER A O 1
ATOM 1897 N N . ARG A 1 249 ? -9.161 -9.298 14.183 1.00 56.88 249 ARG A N 1
ATOM 1898 C CA . ARG A 1 249 ? -9.574 -9.357 12.773 1.00 56.88 249 ARG A CA 1
ATOM 1899 C C . ARG A 1 249 ? -10.858 -10.147 12.529 1.00 56.88 249 ARG A C 1
ATOM 1901 O O . ARG A 1 249 ? -11.212 -10.362 11.376 1.00 56.88 249 ARG A O 1
ATOM 1908 N N . ALA A 1 250 ? -11.533 -10.576 13.593 1.00 40.38 250 ALA A N 1
ATOM 1909 C CA . ALA A 1 250 ? -12.789 -11.306 13.525 1.00 40.38 250 ALA A CA 1
ATOM 1910 C C . ALA A 1 250 ? -13.974 -10.362 13.261 1.00 40.38 250 ALA A C 1
ATOM 1912 O O . ALA A 1 250 ? -14.783 -10.162 14.164 1.00 40.38 250 ALA A O 1
ATOM 1913 N N . ARG A 1 251 ? -14.048 -9.780 12.056 1.00 39.78 251 ARG A N 1
ATOM 1914 C CA . ARG A 1 251 ? -15.285 -9.410 11.343 1.00 39.78 251 ARG A CA 1
ATOM 1915 C C . ARG A 1 251 ? -15.030 -9.428 9.842 1.00 39.78 251 ARG A C 1
ATOM 1917 O O . ARG A 1 251 ? -13.962 -8.917 9.430 1.00 39.78 251 ARG A O 1
#

InterPro domains:
  IPR022223 Protein of unknown function DUF3748 [PF12566] (8-92)

pLDDT: mean 90.83, std 14.08, range [29.61, 98.75]

Organism: Serratia marcescens (NCBI:txid615)

Radius of gyration: 18.44 Å; chains: 1; bounding box: 51×41×52 Å

Foldseek 3Di:
DPQDQDFDWDADPPRNVDTFGAAWEDCDPPFFQLHAPGHWADWDAQLVRQKIKTKTFHPLLCVVPVLSRFIFIKMWGQPAKTADDCPDPSTDIHGTRMFTLADADSQADAPDPHFRYKDQKDWFANQAEADPVRDHLRTKMKTWGWHHHNVRDTAIFIKMKRDDPDPVQQRADDPAARHGDSNGHRDGGDPIYIDTQDDQNPAPFGHFDPPPPDHWDHDNRRQWIWGWDFDSVDDDDPDGDTDTDIGGNPD